Protein AF-A0A0D6LUM7-F1 (afdb_monomer)

Secondary structure (DSSP, 8-state):
----STTSHHHHHHHHHHHHHHHHHHHHHHHHHHHHHHHGGG-SS--GGGTTS-HHHHHHHHHHHH-SSS-HHHHHHHHHHHHH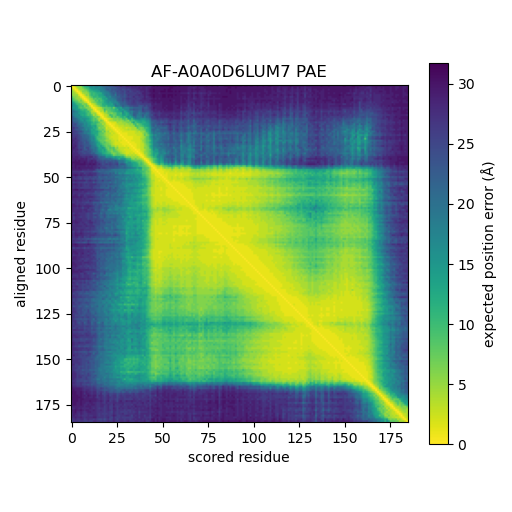HTT-HHHHHHHHHHHHHHHHHHHHHHHHHHHHHHHHHHHHHHHHH-SSS-HHHHHHHHHHHHHHSHHHHHHHHHHHHHHS---TTTTTHHHHHHHHHHS--

Foldseek 3Di:
DDDPDPPPVVVVVVVVVVVVVVVVVVVVVLVVVVVVVLVPPPDPDDQPLCPPFDPVLVVVLVCLVPDPPDDPVRSLVVNCVSCVVRVSNVVSVVVVVVVVVVVVVSVVVVVVLVVCLVVLVVVLCCLVVDPVDDPVRSVVSLVVSCVVNVVSSVSSVVVVVVVPDPCPPPPVVVVVVVVVVVVVD

InterPro domains:
  IPR003677 SXP/RAL-2 family protein Ani s 5-like, cation-binding domain [PF02520] (56-161)
  IPR052823 SXP/RAL-2-related [PTHR21593] (25-163)

Sequence (185 aa):
MWNNINNIMWTTRDGIQSAKTRDRMRALVVLLVLSAAILCRAVTGLPAFLRGVSDESRMEYTDLVQRWDLSATEKLQKILEWADKNGKKEAVTKYVEKKKTERIEQRKQFDGMLENLPTIGKKYESIWFDKNKTKAQKAAEMDKLRSEHKKEYTLLSIMMKMAEPRNRRSRRGRKGKKEKAKAQA

pLDDT: mean 77.14, std 20.15, range [35.12, 97.56]

Mean predicted aligned error: 14.51 Å

Structure (mmCIF, N/CA/C/O backbone):
data_AF-A0A0D6LUM7-F1
#
_entry.id   AF-A0A0D6LUM7-F1
#
loop_
_atom_site.group_PDB
_atom_site.id
_atom_site.type_symbol
_atom_site.label_atom_id
_atom_site.label_al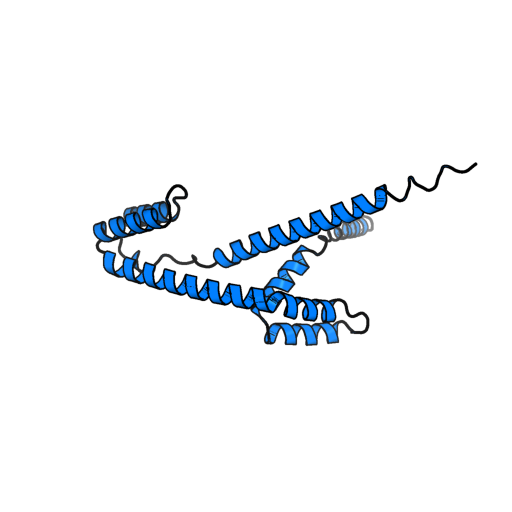t_id
_atom_site.label_comp_id
_atom_site.label_asym_id
_atom_site.label_entity_id
_atom_site.label_seq_id
_atom_site.pdbx_PDB_ins_code
_atom_site.Cartn_x
_atom_site.Cartn_y
_atom_site.Cartn_z
_atom_site.occupancy
_atom_site.B_iso_or_equiv
_atom_site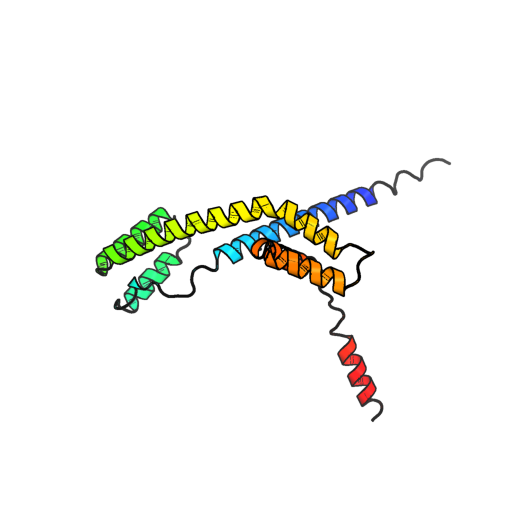.auth_seq_id
_atom_site.auth_comp_id
_atom_site.auth_asym_id
_atom_site.auth_atom_id
_atom_site.pdbx_PDB_model_num
ATOM 1 N N . MET A 1 1 ? 19.839 44.788 -46.483 1.00 39.00 1 MET A N 1
ATOM 2 C CA . MET A 1 1 ? 19.143 43.478 -46.491 1.00 39.00 1 MET A CA 1
ATOM 3 C C . MET A 1 1 ? 19.669 42.581 -45.370 1.00 39.00 1 MET A C 1
ATOM 5 O O . MET A 1 1 ? 20.332 41.592 -45.633 1.00 39.00 1 MET A O 1
ATOM 9 N N . TRP A 1 2 ? 19.401 42.928 -44.113 1.00 40.69 2 TRP A N 1
ATOM 10 C CA . TRP A 1 2 ? 19.736 42.106 -42.945 1.00 40.69 2 TRP A CA 1
ATOM 11 C C . TRP A 1 2 ? 18.612 42.329 -41.946 1.00 40.69 2 TRP A C 1
ATOM 13 O O . TRP A 1 2 ? 18.614 43.378 -41.327 1.00 40.69 2 TRP A O 1
ATOM 23 N N . ASN A 1 3 ? 17.603 41.451 -41.902 1.00 43.25 3 ASN A N 1
ATOM 24 C CA . ASN A 1 3 ? 16.592 41.395 -40.828 1.00 43.25 3 ASN A CA 1
ATOM 25 C C . ASN A 1 3 ? 15.616 40.221 -41.038 1.00 43.25 3 ASN A C 1
ATOM 27 O O . ASN A 1 3 ? 14.407 40.423 -41.090 1.00 43.25 3 ASN A O 1
ATOM 31 N N . ASN A 1 4 ? 16.103 38.981 -41.197 1.00 48.72 4 ASN A N 1
ATOM 32 C CA . ASN A 1 4 ? 15.172 37.840 -41.221 1.00 48.72 4 ASN A CA 1
ATOM 33 C C . ASN A 1 4 ? 15.753 36.480 -40.788 1.00 48.72 4 ASN A C 1
ATOM 35 O O . ASN A 1 4 ? 15.506 35.470 -41.438 1.00 48.72 4 ASN A O 1
ATOM 39 N N . ILE A 1 5 ? 16.541 36.431 -39.705 1.00 46.38 5 ILE A N 1
ATOM 40 C CA . ILE A 1 5 ? 17.018 35.147 -39.133 1.00 46.38 5 ILE A CA 1
ATOM 41 C C . ILE A 1 5 ? 16.646 34.978 -37.644 1.00 46.38 5 ILE A C 1
ATOM 43 O O . ILE A 1 5 ? 16.552 33.857 -37.151 1.00 46.38 5 ILE A O 1
ATOM 47 N N . ASN A 1 6 ? 16.288 36.049 -36.926 1.00 39.56 6 ASN A N 1
ATOM 48 C CA . ASN A 1 6 ? 16.032 35.961 -35.480 1.00 39.56 6 ASN A CA 1
ATOM 49 C C . ASN A 1 6 ? 14.625 35.477 -35.081 1.00 39.56 6 ASN A C 1
ATOM 51 O O . ASN A 1 6 ? 14.402 35.217 -33.902 1.00 39.56 6 ASN A O 1
ATOM 55 N N . ASN A 1 7 ? 13.687 35.299 -36.020 1.00 40.94 7 ASN A N 1
ATOM 56 C CA . ASN A 1 7 ? 12.292 34.977 -35.677 1.00 40.94 7 ASN A CA 1
ATOM 57 C C . ASN A 1 7 ? 11.951 33.471 -35.674 1.00 40.94 7 ASN A C 1
ATOM 59 O O . ASN A 1 7 ? 10.881 33.081 -35.220 1.00 40.94 7 ASN A O 1
ATOM 63 N N . ILE A 1 8 ? 12.856 32.601 -36.138 1.00 46.47 8 ILE A N 1
ATOM 64 C CA . ILE A 1 8 ? 12.613 31.142 -36.209 1.00 46.47 8 ILE A CA 1
ATOM 65 C C . ILE A 1 8 ? 13.178 30.405 -34.975 1.00 46.47 8 ILE A C 1
ATOM 67 O O . ILE A 1 8 ? 12.776 29.285 -34.657 1.00 46.47 8 ILE A O 1
ATOM 71 N N . MET A 1 9 ? 14.065 31.046 -34.205 1.00 35.12 9 MET A N 1
ATOM 72 C CA . MET A 1 9 ? 14.735 30.400 -33.069 1.00 35.12 9 MET A CA 1
ATOM 73 C C . MET A 1 9 ? 13.938 30.462 -31.747 1.00 35.12 9 MET A C 1
ATOM 75 O O . MET A 1 9 ? 14.202 29.668 -30.843 1.00 35.12 9 MET A O 1
ATOM 79 N N . TRP A 1 10 ? 12.926 31.334 -31.637 1.00 35.81 10 TRP A N 1
ATOM 80 C CA . TRP A 1 10 ? 12.130 31.504 -30.409 1.00 35.81 10 TRP A CA 1
ATOM 81 C C . TRP A 1 10 ? 10.917 30.567 -30.301 1.00 35.81 10 TRP A C 1
ATOM 83 O O . TRP A 1 10 ? 10.577 30.135 -29.206 1.00 35.81 10 TRP A O 1
ATOM 93 N N . THR A 1 11 ? 10.323 30.125 -31.411 1.00 45.12 11 THR A N 1
ATOM 94 C CA . THR A 1 11 ? 9.158 29.213 -31.375 1.00 45.12 11 THR A CA 1
ATOM 95 C C . THR A 1 11 ? 9.534 27.759 -31.068 1.00 45.12 11 THR A C 1
ATOM 97 O O . THR A 1 11 ? 8.725 26.994 -30.538 1.00 45.12 11 THR A O 1
ATOM 100 N N . THR A 1 12 ? 10.782 27.369 -31.339 1.00 46.59 12 THR A N 1
ATOM 101 C CA . THR A 1 12 ? 11.258 25.992 -31.124 1.00 46.59 12 THR A CA 1
ATOM 102 C C . THR A 1 12 ? 11.642 25.740 -29.660 1.00 46.59 12 THR A C 1
ATOM 104 O O . THR A 1 12 ? 11.419 24.649 -29.132 1.00 46.59 12 THR A O 1
ATOM 107 N N . ARG A 1 13 ? 12.169 26.754 -28.960 1.00 38.47 13 ARG A N 1
ATOM 108 C CA . ARG A 1 13 ? 12.611 26.638 -27.559 1.00 38.47 13 ARG A CA 1
ATOM 109 C C . ARG A 1 13 ? 11.429 26.491 -26.595 1.00 38.47 13 ARG A C 1
ATOM 111 O O . ARG A 1 13 ? 11.470 25.628 -25.715 1.00 38.47 13 ARG A O 1
ATOM 118 N N . ASP A 1 14 ? 10.352 27.237 -26.828 1.00 43.03 14 ASP A N 1
ATOM 119 C CA . ASP A 1 14 ? 9.154 27.218 -25.981 1.00 43.03 14 ASP A CA 1
ATOM 120 C C . ASP A 1 14 ? 8.313 25.950 -26.183 1.00 43.03 14 ASP A C 1
ATOM 122 O O . ASP A 1 14 ? 7.800 25.376 -25.219 1.00 43.03 14 ASP A O 1
ATOM 126 N N . GLY A 1 15 ? 8.248 25.422 -27.413 1.00 43.47 15 GLY A N 1
ATOM 127 C CA . GLY A 1 15 ? 7.616 24.130 -27.699 1.00 43.47 15 GLY A CA 1
ATOM 128 C C . GLY A 1 15 ? 8.313 22.954 -27.003 1.00 43.47 15 GLY A C 1
ATOM 129 O O . GLY A 1 15 ? 7.650 22.074 -26.448 1.00 43.47 15 GLY A O 1
ATOM 130 N N . ILE A 1 16 ? 9.650 22.969 -26.957 1.00 46.84 16 ILE A N 1
ATOM 131 C CA . ILE A 1 16 ? 10.462 21.943 -26.285 1.00 46.84 16 ILE A CA 1
ATOM 132 C C . ILE A 1 16 ? 10.334 22.051 -24.758 1.00 46.84 16 ILE A C 1
ATOM 134 O O . ILE A 1 16 ? 10.190 21.027 -24.085 1.00 46.84 16 ILE A O 1
ATOM 138 N N . GLN A 1 17 ? 10.324 23.264 -24.191 1.00 45.75 17 GLN A N 1
ATOM 139 C CA . GLN A 1 17 ? 10.095 23.439 -22.752 1.00 45.75 17 GLN A CA 1
ATOM 140 C C . GLN A 1 17 ? 8.663 23.066 -22.338 1.00 45.75 17 GLN A C 1
ATOM 142 O O . GLN A 1 17 ? 8.491 22.407 -21.314 1.00 45.75 17 GLN A O 1
ATOM 147 N N . SER A 1 18 ? 7.658 23.385 -23.161 1.00 49.91 18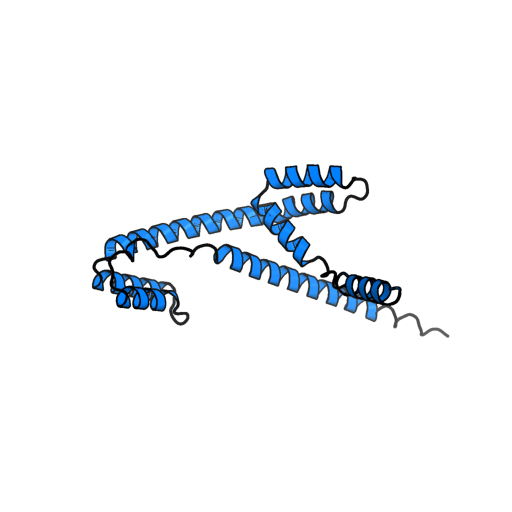 SER A N 1
ATOM 148 C CA . SER A 1 18 ? 6.242 23.032 -22.957 1.00 49.91 18 SER A CA 1
ATOM 149 C C . SER A 1 18 ? 5.952 21.527 -23.088 1.00 49.91 18 SER A C 1
ATOM 151 O O . SER A 1 18 ? 5.065 20.988 -22.417 1.00 49.91 18 SER A O 1
ATOM 153 N N . ALA A 1 19 ? 6.680 20.814 -23.953 1.00 47.78 19 ALA A N 1
ATOM 154 C CA . ALA A 1 19 ? 6.617 19.354 -24.028 1.00 47.78 19 ALA A CA 1
ATOM 155 C C . ALA A 1 19 ? 7.2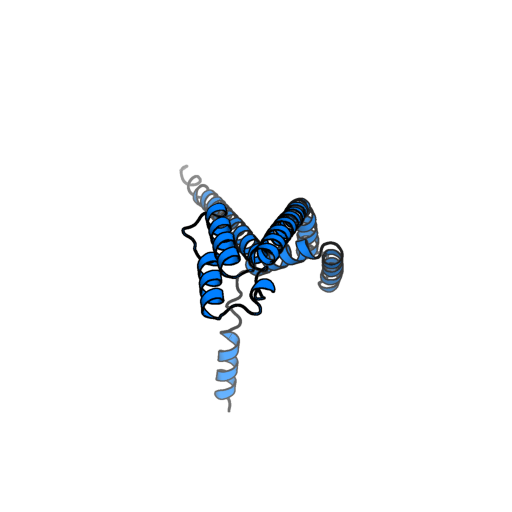69 18.715 -22.790 1.00 47.78 19 ALA A C 1
ATOM 157 O O . ALA A 1 19 ? 6.671 17.861 -22.137 1.00 47.78 19 ALA A O 1
ATOM 158 N N . LYS A 1 20 ? 8.443 19.220 -22.389 1.00 50.09 20 LYS A N 1
ATOM 159 C CA . LYS A 1 20 ? 9.194 18.739 -21.222 1.00 50.09 20 LYS A CA 1
ATOM 160 C C . LYS A 1 20 ? 8.445 18.946 -19.900 1.00 50.09 20 LYS A C 1
ATOM 162 O O . LYS A 1 20 ? 8.522 18.094 -19.017 1.00 50.09 20 LYS A O 1
ATOM 167 N N . THR A 1 21 ? 7.704 20.044 -19.743 1.00 51.78 21 THR A N 1
ATOM 168 C CA . THR A 1 21 ? 6.858 20.293 -18.560 1.00 51.78 21 THR A CA 1
ATOM 169 C C . THR A 1 21 ? 5.599 19.429 -18.548 1.00 51.78 21 THR A C 1
ATOM 171 O O . THR A 1 21 ? 5.232 18.920 -17.489 1.00 51.78 21 THR A O 1
ATOM 174 N N . ARG A 1 22 ? 4.978 19.169 -19.707 1.00 54.12 22 ARG A N 1
ATOM 175 C CA . ARG A 1 22 ? 3.849 18.226 -19.818 1.00 54.12 22 ARG A CA 1
ATOM 176 C C . ARG A 1 22 ? 4.241 16.791 -19.487 1.00 54.12 22 ARG A C 1
ATOM 178 O O . ARG A 1 22 ? 3.494 16.122 -18.776 1.00 54.12 22 ARG A O 1
ATOM 185 N N . ASP A 1 23 ? 5.399 16.332 -19.948 1.00 50.72 23 ASP A N 1
ATOM 186 C CA . ASP A 1 23 ? 5.874 14.977 -19.654 1.00 50.72 23 ASP A CA 1
ATOM 187 C C . ASP A 1 23 ? 6.280 14.824 -18.183 1.00 50.72 23 ASP A C 1
ATOM 189 O O . ASP A 1 23 ? 5.965 13.812 -17.556 1.00 50.72 23 ASP A O 1
ATOM 193 N N . ARG A 1 24 ? 6.857 15.871 -17.578 1.00 57.50 24 ARG A N 1
ATOM 194 C CA . ARG A 1 24 ? 7.116 15.927 -16.129 1.00 57.50 24 ARG A CA 1
ATOM 195 C C . ARG A 1 24 ? 5.834 15.894 -15.297 1.00 57.50 24 ARG A C 1
ATOM 197 O O . ARG A 1 24 ? 5.761 15.128 -14.342 1.00 57.50 24 ARG A O 1
ATOM 204 N N . MET A 1 25 ? 4.807 16.661 -15.668 1.00 54.47 25 MET A N 1
ATOM 205 C CA . MET A 1 25 ? 3.521 16.625 -14.960 1.00 54.47 25 MET A CA 1
ATOM 206 C C . MET A 1 25 ? 2.812 15.279 -15.118 1.00 54.47 25 MET A C 1
ATOM 208 O O . MET A 1 25 ? 2.245 14.771 -14.157 1.00 54.47 25 MET A O 1
ATOM 212 N N . ARG A 1 26 ? 2.899 14.642 -16.290 1.00 55.50 26 ARG A N 1
ATOM 213 C CA . ARG A 1 26 ? 2.367 13.286 -16.492 1.00 55.50 26 ARG A CA 1
ATOM 214 C C . ARG A 1 26 ? 3.101 12.250 -15.648 1.00 55.50 26 ARG A C 1
ATOM 216 O O . ARG A 1 26 ? 2.439 11.421 -15.036 1.00 55.50 26 ARG A O 1
ATOM 223 N N . ALA A 1 27 ? 4.428 12.321 -15.561 1.00 58.81 27 ALA A N 1
ATOM 224 C CA . ALA A 1 27 ? 5.214 11.432 -14.707 1.00 58.81 27 ALA A CA 1
ATOM 225 C C . ALA A 1 27 ? 4.857 11.592 -13.218 1.00 58.81 27 ALA A C 1
ATOM 227 O O . ALA A 1 27 ? 4.686 10.593 -12.522 1.00 58.81 27 ALA A O 1
ATOM 228 N N . LEU A 1 28 ? 4.663 12.830 -12.744 1.00 59.81 28 LEU A N 1
ATOM 229 C CA . LEU A 1 28 ? 4.230 13.108 -11.369 1.00 59.81 28 LEU A CA 1
ATOM 230 C C . LEU A 1 28 ? 2.810 12.599 -11.089 1.00 59.81 28 LEU A C 1
ATOM 232 O O . LEU A 1 28 ? 2.578 11.971 -10.059 1.00 59.81 28 LEU A O 1
ATOM 236 N N . VAL A 1 29 ? 1.873 12.800 -12.019 1.00 60.75 29 VAL A N 1
ATOM 237 C CA . VAL A 1 29 ? 0.503 12.273 -11.903 1.00 60.75 29 VAL A CA 1
ATOM 238 C C . VAL A 1 29 ? 0.503 10.741 -11.908 1.00 60.75 29 VAL A C 1
ATOM 240 O O . VAL A 1 29 ? -0.227 10.128 -11.138 1.00 60.75 29 VAL A O 1
ATOM 243 N N . VAL A 1 30 ? 1.350 10.100 -12.715 1.00 62.06 30 VAL A N 1
ATOM 244 C CA . VAL A 1 30 ? 1.478 8.634 -12.756 1.00 62.06 30 VAL A CA 1
ATOM 245 C C . VAL A 1 30 ? 2.097 8.087 -11.467 1.00 62.06 30 VAL A C 1
ATOM 247 O O . VAL A 1 30 ? 1.595 7.097 -10.939 1.00 62.06 30 VAL A O 1
ATOM 250 N N . LEU A 1 31 ? 3.122 8.743 -10.913 1.00 63.81 31 LEU A N 1
ATOM 251 C CA . LEU A 1 31 ? 3.681 8.406 -9.597 1.00 63.81 31 LEU A CA 1
ATOM 252 C C . LEU A 1 31 ? 2.641 8.550 -8.478 1.00 63.81 31 LEU A C 1
ATOM 254 O O . LEU A 1 31 ? 2.561 7.673 -7.621 1.00 63.81 31 LEU A O 1
ATOM 258 N N . LEU A 1 32 ? 1.809 9.595 -8.517 1.00 63.56 32 LEU A N 1
ATOM 259 C CA . LEU A 1 32 ? 0.705 9.800 -7.571 1.00 63.56 32 LEU A CA 1
ATOM 260 C C . LEU A 1 32 ? -0.408 8.751 -7.714 1.00 63.56 32 LEU A C 1
ATOM 262 O O . LEU A 1 32 ? -0.914 8.244 -6.718 1.00 63.56 32 LEU A O 1
ATOM 266 N N . VAL A 1 33 ? -0.785 8.381 -8.939 1.00 62.22 33 VAL A N 1
ATOM 267 C CA . VAL A 1 33 ? -1.816 7.355 -9.173 1.00 62.22 33 VAL A CA 1
ATOM 268 C C . VAL A 1 33 ? -1.304 5.961 -8.795 1.00 62.22 33 VAL A C 1
ATOM 270 O O . VAL A 1 33 ? -2.064 5.147 -8.273 1.00 62.22 33 VAL A O 1
ATOM 273 N N . LEU A 1 34 ? -0.017 5.674 -9.006 1.00 58.47 34 LEU A N 1
ATOM 274 C CA . LEU A 1 34 ? 0.592 4.400 -8.615 1.00 58.47 34 LEU A CA 1
ATOM 275 C C . LEU A 1 34 ? 0.833 4.311 -7.107 1.00 58.47 34 LEU A C 1
ATOM 277 O O . LEU A 1 34 ? 0.585 3.249 -6.539 1.00 58.47 34 LEU A O 1
ATOM 281 N N . SER A 1 35 ? 1.229 5.400 -6.440 1.00 57.34 35 SER A N 1
ATOM 282 C CA . SER A 1 35 ? 1.297 5.428 -4.975 1.00 57.34 35 SER A CA 1
ATOM 283 C C . SER A 1 35 ? -0.093 5.241 -4.360 1.00 57.34 35 SER A C 1
ATOM 285 O O . SER A 1 35 ? -0.243 4.420 -3.456 1.00 57.34 35 SER A O 1
ATOM 287 N N . ALA A 1 36 ? -1.129 5.874 -4.923 1.00 52.25 36 ALA A N 1
ATOM 288 C CA . ALA A 1 36 ? -2.518 5.657 -4.522 1.00 52.25 36 ALA A CA 1
ATOM 289 C C . ALA A 1 36 ? -2.974 4.204 -4.753 1.00 52.25 36 ALA A C 1
ATOM 291 O O . ALA A 1 36 ? -3.540 3.592 -3.855 1.00 52.25 36 ALA A O 1
ATOM 292 N N . ALA A 1 37 ? -2.676 3.597 -5.906 1.00 51.00 37 ALA A N 1
ATOM 293 C CA . ALA A 1 37 ? -3.051 2.210 -6.201 1.00 51.00 37 ALA A CA 1
ATOM 294 C C . ALA A 1 37 ? -2.314 1.171 -5.331 1.00 51.00 37 ALA A C 1
ATOM 296 O O . ALA A 1 37 ? -2.877 0.121 -5.011 1.00 51.00 37 ALA A O 1
ATOM 297 N N . ILE A 1 38 ? -1.068 1.452 -4.935 1.00 52.88 38 ILE A N 1
ATOM 298 C CA . ILE A 1 38 ? -0.296 0.610 -4.009 1.00 52.88 38 ILE A CA 1
ATOM 299 C C . ILE A 1 38 ? -0.830 0.768 -2.575 1.00 52.88 38 ILE A C 1
ATOM 301 O O . ILE A 1 38 ? -0.972 -0.235 -1.878 1.00 52.88 38 ILE A O 1
ATOM 305 N N . LEU A 1 39 ? -1.228 1.980 -2.168 1.00 48.44 39 LEU A N 1
ATOM 306 C CA . LEU A 1 39 ? -1.910 2.240 -0.891 1.00 48.44 39 LEU A CA 1
ATOM 307 C C . LEU A 1 39 ? -3.325 1.629 -0.834 1.00 48.44 39 LEU A C 1
ATOM 309 O O . LEU A 1 39 ? -3.748 1.155 0.219 1.00 48.44 39 LEU A O 1
ATOM 313 N N . CYS A 1 40 ? -4.052 1.577 -1.954 1.00 40.59 40 CYS A N 1
ATOM 314 C CA . CYS A 1 40 ? -5.426 1.064 -2.015 1.00 40.59 40 CYS A CA 1
ATOM 315 C C . CYS A 1 40 ? -5.545 -0.471 -1.987 1.00 40.59 40 CYS A C 1
ATOM 317 O O . CYS A 1 40 ? -6.654 -0.987 -1.858 1.00 40.59 40 CYS A O 1
ATOM 319 N N . ARG A 1 41 ? -4.449 -1.235 -2.079 1.00 44.38 41 ARG A N 1
ATOM 320 C CA . ARG A 1 41 ? -4.502 -2.712 -2.136 1.00 44.38 41 ARG A CA 1
ATOM 321 C C . ARG A 1 41 ? -4.737 -3.424 -0.794 1.00 44.38 41 ARG A C 1
ATOM 323 O O . ARG A 1 41 ? -4.656 -4.646 -0.746 1.00 44.38 41 ARG A O 1
ATOM 330 N N . ALA A 1 42 ? -5.052 -2.708 0.284 1.00 46.06 42 ALA A N 1
ATOM 331 C CA . ALA A 1 42 ? -5.076 -3.273 1.637 1.00 46.06 42 ALA A CA 1
ATOM 332 C C . ALA A 1 42 ? -6.468 -3.527 2.257 1.00 46.06 42 ALA A C 1
ATOM 334 O O . ALA A 1 42 ? -6.540 -3.720 3.472 1.00 46.06 42 ALA A O 1
ATOM 335 N N . VAL A 1 43 ? -7.565 -3.555 1.486 1.00 51.19 43 VAL A N 1
ATOM 336 C CA . VAL A 1 43 ? -8.900 -3.870 2.040 1.00 51.19 43 VAL A CA 1
ATOM 337 C C . VAL A 1 43 ? -9.720 -4.739 1.081 1.00 51.19 43 VAL A C 1
ATOM 339 O O . VAL A 1 43 ? -10.683 -4.289 0.475 1.00 51.19 43 VAL A O 1
ATOM 342 N N . THR A 1 44 ? -9.359 -6.011 0.933 1.00 48.81 44 THR A N 1
ATOM 343 C CA . THR A 1 44 ? -10.263 -7.008 0.327 1.00 48.81 44 THR A CA 1
ATOM 344 C C . THR A 1 44 ? -10.514 -8.122 1.330 1.00 48.81 44 THR A C 1
ATOM 346 O O . THR A 1 44 ? -10.014 -9.234 1.204 1.00 48.81 44 THR A O 1
ATOM 349 N N . GLY A 1 45 ? -11.226 -7.778 2.397 1.00 65.31 45 GLY A N 1
ATOM 350 C CA . GLY A 1 45 ? -11.712 -8.725 3.391 1.00 65.31 45 GLY A CA 1
ATOM 351 C C . GLY A 1 45 ? -12.305 -7.985 4.579 1.00 65.31 45 GLY A C 1
ATOM 352 O O . GLY A 1 45 ? -11.654 -7.098 5.133 1.00 65.31 45 GLY A O 1
ATOM 353 N N . LEU A 1 46 ? -13.537 -8.333 4.961 1.00 76.31 46 LEU A N 1
ATOM 354 C CA . LEU A 1 46 ? -14.125 -7.840 6.204 1.00 76.31 46 LEU A CA 1
ATOM 355 C C . LEU A 1 46 ? -13.209 -8.217 7.381 1.00 76.31 46 LEU A C 1
ATOM 357 O O . LEU A 1 46 ? -12.832 -9.388 7.501 1.00 76.31 46 LEU A O 1
ATOM 361 N N . PRO A 1 47 ? -12.840 -7.259 8.252 1.00 87.19 47 PRO A N 1
ATOM 362 C CA . PRO A 1 47 ? -12.072 -7.559 9.448 1.00 87.19 47 PRO A CA 1
ATOM 363 C C . PRO A 1 47 ? -12.701 -8.681 10.277 1.00 87.19 47 PRO A C 1
ATOM 365 O O . PRO A 1 47 ? -13.907 -8.706 10.508 1.00 87.19 47 PRO A O 1
ATOM 368 N N . ALA A 1 48 ? -11.870 -9.598 10.776 1.00 90.94 48 ALA A N 1
ATOM 369 C CA . ALA A 1 48 ? -12.338 -10.773 11.508 1.00 90.94 48 ALA A CA 1
ATOM 370 C C . ALA A 1 48 ? -13.194 -10.437 12.743 1.00 90.94 48 ALA A C 1
ATOM 372 O O . ALA A 1 48 ? -14.062 -11.235 13.090 1.00 90.94 48 ALA A O 1
ATOM 373 N N . PHE A 1 49 ? -12.976 -9.278 13.379 1.00 92.19 49 PHE A N 1
ATOM 374 C CA . PHE A 1 49 ? -13.742 -8.830 14.549 1.00 92.19 49 PHE A CA 1
ATOM 375 C C . PHE A 1 49 ? -15.198 -8.459 14.224 1.00 92.19 49 PHE A C 1
ATOM 377 O O . PHE A 1 49 ? -16.018 -8.386 15.135 1.00 92.19 49 PHE A O 1
ATOM 384 N N . LEU A 1 50 ? -15.531 -8.271 12.942 1.00 93.12 50 LEU A N 1
ATOM 385 C CA . LEU A 1 50 ? -16.903 -8.062 12.472 1.00 93.12 50 LEU A CA 1
ATOM 386 C C . LEU A 1 50 ? -17.699 -9.371 12.373 1.00 93.12 50 LEU A C 1
ATOM 388 O O . LEU A 1 50 ? -18.867 -9.358 11.989 1.00 93.12 50 LEU A O 1
ATOM 392 N N . ARG A 1 51 ? -17.096 -10.522 12.697 1.00 90.56 51 ARG A N 1
ATOM 393 C CA . ARG A 1 51 ? -17.842 -11.777 12.817 1.00 90.56 51 ARG A CA 1
ATOM 394 C C . ARG A 1 51 ? -18.683 -11.772 14.095 1.00 90.56 51 ARG A C 1
ATOM 396 O O . ARG A 1 51 ? -18.187 -11.462 15.182 1.00 90.56 51 ARG A O 1
ATOM 403 N N . GLY A 1 52 ? -19.956 -12.132 13.946 1.00 89.25 52 GLY A N 1
ATOM 404 C CA . GLY A 1 52 ? -20.911 -12.228 15.051 1.00 89.25 52 GLY A CA 1
ATOM 405 C C . GLY A 1 52 ? -21.395 -10.884 15.606 1.00 89.25 52 GLY A C 1
ATOM 406 O O . GLY A 1 52 ? -21.898 -10.866 16.720 1.00 89.25 52 GLY A O 1
ATOM 407 N N . VAL A 1 53 ? -21.218 -9.772 14.880 1.00 94.06 53 VAL A N 1
ATOM 408 C CA . VAL A 1 53 ? -21.995 -8.539 15.125 1.00 94.06 53 VAL A CA 1
ATOM 409 C C . VAL A 1 53 ? -23.196 -8.500 14.182 1.00 94.06 53 VAL A C 1
ATOM 411 O O . VAL A 1 53 ? -23.138 -9.115 13.109 1.00 94.06 53 VAL A O 1
ATOM 414 N N . SER A 1 54 ? -24.246 -7.772 14.569 1.00 96.00 54 SER A N 1
ATOM 415 C CA . SER A 1 54 ? -25.435 -7.590 13.731 1.00 96.00 54 SER A CA 1
ATOM 416 C C . SER A 1 54 ? -25.093 -6.889 12.412 1.00 96.00 54 SER A C 1
ATOM 418 O O . SER A 1 54 ? -24.029 -6.271 12.264 1.00 96.00 54 SER A O 1
ATOM 420 N N . ASP A 1 55 ? -25.985 -7.006 11.433 1.00 94.75 55 ASP A N 1
ATOM 421 C CA . ASP A 1 55 ? -25.786 -6.377 10.130 1.00 94.75 55 ASP A CA 1
ATOM 422 C C . ASP A 1 55 ? -25.823 -4.846 10.244 1.00 94.75 55 ASP A C 1
ATOM 424 O O . ASP A 1 55 ? -24.986 -4.176 9.635 1.00 94.75 55 ASP A O 1
ATOM 428 N N . GLU A 1 56 ? -26.672 -4.295 11.118 1.00 95.88 56 GLU A N 1
ATOM 429 C CA . GLU A 1 56 ? -26.718 -2.863 11.433 1.00 95.88 56 GLU A CA 1
ATOM 430 C C . GLU A 1 56 ? -25.383 -2.385 12.011 1.00 95.88 56 GLU A C 1
ATOM 432 O O . GLU A 1 56 ? -24.796 -1.428 11.508 1.00 95.88 56 GLU A O 1
ATOM 437 N N . SER A 1 57 ? -24.829 -3.094 13.001 1.00 95.44 57 SER A N 1
ATOM 438 C CA . SER A 1 57 ? -23.529 -2.739 13.583 1.00 95.44 57 SER A CA 1
ATOM 439 C C . SER A 1 57 ? -22.394 -2.816 12.563 1.00 95.44 57 SER A C 1
ATOM 441 O O . SER A 1 57 ? -21.447 -2.029 12.615 1.00 95.44 57 SER A O 1
ATOM 443 N N . ARG A 1 58 ? -22.465 -3.750 11.610 1.00 94.81 58 ARG A N 1
ATOM 444 C CA . ARG A 1 58 ? -21.491 -3.848 10.515 1.00 94.81 58 ARG A CA 1
ATOM 445 C C . ARG A 1 58 ? -21.620 -2.681 9.534 1.00 94.81 58 ARG A C 1
ATOM 447 O O . ARG A 1 58 ? -20.596 -2.195 9.043 1.00 94.81 58 ARG A O 1
ATOM 454 N N . MET A 1 59 ? -22.842 -2.224 9.262 1.00 93.62 59 MET A N 1
ATOM 455 C CA . MET A 1 59 ? -23.096 -1.021 8.467 1.00 93.62 59 MET A CA 1
ATOM 456 C C . MET A 1 59 ? -22.588 0.236 9.177 1.00 93.62 59 MET A C 1
ATOM 458 O O . MET A 1 59 ? -21.861 1.000 8.549 1.00 93.62 59 MET A O 1
ATOM 462 N N . GLU A 1 60 ? -22.860 0.397 10.479 1.00 95.31 60 GLU A N 1
ATOM 463 C CA . GLU A 1 60 ? -22.324 1.499 11.299 1.00 95.31 60 GLU A CA 1
ATOM 464 C C . GLU A 1 60 ? -20.791 1.560 11.201 1.00 95.31 60 GLU A C 1
ATOM 466 O O . GLU A 1 60 ? -20.215 2.607 10.909 1.00 95.31 60 GLU A O 1
ATOM 471 N N . TYR A 1 61 ? -20.111 0.421 11.374 1.00 94.44 61 TYR A N 1
ATOM 472 C CA . TYR A 1 61 ? -18.656 0.357 11.228 1.00 94.44 61 TYR A CA 1
ATOM 473 C C . TYR A 1 61 ? -18.192 0.758 9.821 1.00 94.44 61 TYR A C 1
ATOM 475 O O . TYR A 1 61 ? -17.211 1.489 9.665 1.00 94.44 61 TYR A O 1
ATOM 483 N N . THR A 1 62 ? -18.879 0.267 8.789 1.00 91.62 62 THR A N 1
ATOM 484 C CA . THR A 1 62 ? -18.521 0.548 7.393 1.00 91.62 62 THR A CA 1
ATOM 485 C C . THR A 1 62 ? -18.656 2.038 7.080 1.00 91.62 62 THR A C 1
ATOM 487 O O . THR A 1 62 ? -17.737 2.607 6.489 1.00 91.62 62 THR A O 1
ATOM 490 N N . ASP A 1 63 ? -19.733 2.678 7.542 1.00 93.31 63 ASP A N 1
ATOM 491 C CA . ASP A 1 63 ? -19.940 4.124 7.424 1.00 93.31 63 ASP A CA 1
ATOM 492 C C . ASP A 1 63 ? -18.819 4.906 8.126 1.00 93.31 63 ASP A C 1
ATOM 494 O O . ASP A 1 63 ? -18.145 5.729 7.501 1.00 93.31 63 ASP A O 1
ATOM 498 N N . LEU A 1 64 ? -18.501 4.561 9.382 1.00 93.69 64 LEU A N 1
ATOM 499 C CA . LEU A 1 64 ? -17.410 5.193 10.136 1.00 93.69 64 LEU A CA 1
ATOM 500 C C . LEU A 1 64 ? -16.067 5.123 9.397 1.00 93.69 64 LEU A C 1
ATOM 502 O O . LEU A 1 64 ? -15.313 6.100 9.372 1.00 93.69 64 LEU A O 1
ATOM 506 N N . VAL A 1 65 ? -15.752 3.984 8.776 1.00 89.75 65 VAL A N 1
ATOM 507 C CA . VAL A 1 65 ? -14.506 3.818 8.017 1.00 89.75 65 VAL A CA 1
ATOM 508 C C . VAL A 1 65 ? -14.508 4.653 6.734 1.00 89.75 65 VAL A C 1
ATOM 510 O O . VAL A 1 65 ? -13.454 5.181 6.361 1.00 89.75 65 VAL A O 1
ATOM 513 N N . GLN A 1 66 ? -15.661 4.821 6.086 1.00 89.25 66 GLN A N 1
ATOM 514 C CA . GLN A 1 66 ? -15.809 5.551 4.822 1.00 89.25 66 GLN A CA 1
ATOM 515 C C . GLN A 1 66 ? -15.958 7.070 4.987 1.00 89.25 66 GLN A C 1
ATOM 517 O O . GLN A 1 66 ? -15.711 7.803 4.029 1.00 89.25 66 GLN A O 1
ATOM 522 N N . ARG A 1 67 ? -16.271 7.564 6.192 1.00 89.38 67 ARG A N 1
ATOM 523 C CA . ARG A 1 67 ? -16.366 9.005 6.473 1.00 89.38 67 ARG A CA 1
ATOM 524 C C . ARG A 1 67 ? -15.089 9.762 6.120 1.00 89.38 67 ARG A C 1
ATOM 526 O O . ARG A 1 67 ? -13.998 9.434 6.585 1.00 89.38 67 ARG A O 1
ATOM 533 N N . TRP A 1 68 ? -15.234 10.784 5.293 1.00 89.69 68 TRP A N 1
ATOM 534 C CA . TRP A 1 68 ? -14.147 11.594 4.737 1.00 89.69 68 TRP A CA 1
ATOM 535 C C . TRP A 1 68 ? -14.014 12.951 5.433 1.00 89.69 68 TRP A C 1
ATOM 537 O O . TRP A 1 68 ? -13.006 13.629 5.272 1.00 89.69 68 TRP A O 1
ATOM 547 N N . ASP A 1 69 ? -15.010 13.311 6.235 1.00 94.38 69 ASP A N 1
ATOM 548 C CA . ASP A 1 69 ? -15.102 14.540 7.015 1.00 94.38 69 ASP A CA 1
ATOM 549 C C . ASP A 1 69 ? -14.461 14.430 8.411 1.00 94.38 69 ASP A C 1
ATOM 551 O O . ASP A 1 69 ? -14.348 15.425 9.116 1.00 94.38 69 ASP A O 1
ATOM 555 N N . LEU A 1 70 ? -14.028 13.229 8.812 1.00 91.62 70 LEU A N 1
ATOM 556 C CA . LEU A 1 70 ? -13.350 12.979 10.085 1.00 91.62 70 LEU A CA 1
ATOM 557 C C . LEU A 1 70 ? -11.840 12.861 9.906 1.00 91.62 70 LEU A C 1
ATOM 559 O O . LEU A 1 70 ? -11.355 12.174 8.999 1.00 91.62 70 LEU A O 1
ATOM 563 N N . SER A 1 71 ? -11.091 13.426 10.851 1.00 92.94 71 SER A N 1
ATOM 564 C CA . SER A 1 71 ? -9.667 13.137 10.993 1.00 92.94 71 SER A CA 1
ATOM 565 C C . SER A 1 71 ? -9.431 11.664 11.352 1.00 92.94 71 SER A C 1
ATOM 567 O O . SER A 1 71 ? -10.314 10.942 11.827 1.00 92.94 71 SER A O 1
ATOM 569 N N . ALA A 1 72 ? -8.198 11.193 11.153 1.00 87.19 72 ALA A N 1
ATOM 570 C CA . ALA A 1 72 ? -7.823 9.824 11.503 1.00 87.19 72 ALA A CA 1
ATOM 571 C C . ALA A 1 72 ? -7.989 9.533 13.006 1.00 87.19 72 ALA A C 1
ATOM 573 O O . ALA A 1 72 ? -8.385 8.425 13.369 1.00 87.19 72 ALA A O 1
ATOM 574 N N . THR A 1 73 ? -7.707 10.521 13.860 1.00 92.38 73 THR A N 1
ATOM 575 C CA . THR A 1 73 ? -7.838 10.409 15.318 1.00 92.38 73 THR A CA 1
ATOM 576 C C . THR A 1 73 ? -9.304 10.319 15.729 1.00 92.38 73 THR A C 1
ATOM 578 O O . THR A 1 73 ? -9.671 9.399 16.454 1.00 92.38 73 THR A O 1
ATOM 581 N N . GLU A 1 74 ? -10.159 11.197 15.199 1.00 95.06 74 GLU A N 1
ATOM 582 C CA . GLU A 1 74 ? -11.603 11.167 15.476 1.00 95.06 74 GLU A CA 1
ATOM 583 C C . GLU A 1 74 ? -12.242 9.871 14.979 1.00 95.06 74 GLU A C 1
ATOM 585 O O . GLU A 1 74 ? -13.038 9.251 15.679 1.00 95.06 74 GLU A O 1
ATOM 590 N N . LYS A 1 75 ? -11.863 9.415 13.781 1.00 94.31 75 LYS A N 1
ATOM 591 C CA . LYS A 1 75 ? -12.344 8.143 13.237 1.00 94.31 75 LYS A CA 1
ATOM 592 C C . LYS A 1 75 ? -11.945 6.967 14.127 1.00 94.31 75 LYS A C 1
ATOM 594 O O . LYS A 1 75 ? -12.769 6.094 14.381 1.00 94.31 75 LYS A O 1
ATOM 599 N N . LEU A 1 76 ? -10.702 6.943 14.613 1.00 93.50 76 LEU A N 1
ATOM 600 C CA . LEU A 1 76 ? -10.245 5.908 15.538 1.00 93.50 76 LEU A CA 1
ATOM 601 C C . LEU A 1 76 ? -11.045 5.936 16.844 1.00 93.50 76 LEU A C 1
ATOM 603 O O . LEU A 1 76 ? -11.488 4.883 17.294 1.00 93.50 76 LEU A O 1
ATOM 607 N N . GLN A 1 77 ? -11.266 7.119 17.414 1.00 96.38 77 GLN A N 1
ATOM 608 C CA . GLN A 1 77 ? -12.060 7.269 18.628 1.00 96.38 77 GLN A CA 1
ATOM 609 C C . GLN A 1 77 ? -13.482 6.718 18.441 1.00 96.38 77 GLN A C 1
ATOM 611 O O . GLN A 1 77 ? -13.898 5.849 19.204 1.00 96.38 77 GLN A O 1
ATOM 616 N N . LYS A 1 78 ? -14.178 7.106 17.365 1.00 97.00 78 LYS A N 1
ATOM 617 C CA . LYS A 1 78 ? -15.528 6.595 17.066 1.00 97.00 78 LYS A CA 1
ATOM 618 C C . LYS A 1 78 ? -15.564 5.086 16.823 1.00 97.00 78 LYS A C 1
ATOM 620 O O . LYS A 1 78 ? -16.520 4.421 17.205 1.00 97.00 78 LYS A O 1
ATOM 625 N N . ILE A 1 79 ? -14.526 4.522 16.203 1.00 95.75 79 ILE A N 1
ATOM 626 C CA . ILE A 1 79 ? -14.409 3.068 16.018 1.00 95.75 79 ILE A CA 1
ATOM 627 C C . ILE A 1 79 ? -14.231 2.353 17.366 1.00 95.75 79 ILE A C 1
ATOM 629 O O . ILE A 1 79 ? -14.775 1.265 17.542 1.00 95.75 79 ILE A O 1
ATOM 633 N N . LEU A 1 80 ? -13.494 2.937 18.316 1.00 96.19 80 LEU A N 1
ATOM 634 C CA . LEU A 1 80 ? -13.335 2.373 19.660 1.00 96.19 80 LEU A CA 1
ATOM 635 C C . LEU A 1 80 ? -14.628 2.469 20.481 1.00 96.19 80 LEU A C 1
ATOM 637 O O . LEU A 1 80 ? -14.973 1.503 21.155 1.00 96.19 80 LEU A O 1
ATOM 641 N N . GLU A 1 81 ? -15.366 3.574 20.374 1.00 97.31 81 GLU A N 1
ATOM 642 C CA . GLU A 1 81 ? -16.703 3.730 20.973 1.00 97.31 81 GLU A CA 1
ATOM 643 C C . GLU A 1 81 ? -17.692 2.705 20.396 1.00 97.31 81 GLU A C 1
ATOM 645 O O . GLU A 1 81 ? -18.366 1.987 21.137 1.00 97.31 81 GLU A O 1
ATOM 650 N N . TRP A 1 82 ? -17.714 2.549 19.066 1.00 97.56 82 TRP A N 1
ATOM 651 C CA . TRP A 1 82 ? -18.480 1.498 18.391 1.00 97.56 82 TRP A CA 1
ATOM 652 C C . TRP A 1 82 ? -18.079 0.098 18.879 1.00 97.56 82 TRP A C 1
ATOM 654 O O . TRP A 1 82 ? -18.935 -0.763 19.089 1.00 97.56 82 TRP A O 1
ATOM 664 N N . ALA A 1 83 ? -16.784 -0.145 19.088 1.00 97.00 83 ALA A N 1
ATOM 665 C CA . ALA A 1 83 ? -16.291 -1.434 19.556 1.00 97.00 83 ALA A CA 1
ATOM 666 C C . ALA A 1 83 ? -16.716 -1.732 20.999 1.00 97.00 83 ALA A C 1
ATOM 668 O O . ALA A 1 83 ? -17.009 -2.885 21.307 1.00 97.00 83 ALA A O 1
ATOM 669 N N . ASP A 1 84 ? -16.763 -0.718 21.864 1.00 96.75 84 ASP A N 1
ATOM 670 C CA . ASP A 1 84 ? -17.236 -0.826 23.248 1.00 96.75 84 ASP A CA 1
ATOM 671 C C . ASP A 1 84 ? -18.724 -1.209 23.278 1.00 96.75 84 ASP A C 1
ATOM 673 O O . ASP A 1 84 ? -19.082 -2.234 23.858 1.00 96.75 84 ASP A O 1
ATOM 677 N N . LYS A 1 85 ? -19.562 -0.492 22.507 1.00 96.69 85 LYS A N 1
ATOM 678 C CA . LYS A 1 85 ? -21.005 -0.771 22.326 1.00 96.69 85 LYS A CA 1
ATOM 679 C C . LYS A 1 85 ? -21.288 -2.209 21.871 1.00 96.69 85 LYS A C 1
ATOM 681 O O . LYS A 1 85 ? -22.319 -2.775 22.215 1.00 96.69 85 LYS A O 1
ATOM 686 N N . ASN A 1 86 ? -20.385 -2.800 21.088 1.00 96.31 86 ASN A N 1
ATOM 687 C CA . ASN A 1 86 ? -20.552 -4.128 20.491 1.00 96.31 86 ASN A CA 1
ATOM 688 C C . ASN A 1 86 ? -19.748 -5.239 21.195 1.00 96.31 86 ASN A C 1
ATOM 690 O O . ASN A 1 86 ? -19.673 -6.356 20.678 1.00 96.31 86 ASN A O 1
ATOM 694 N N . GLY A 1 87 ? -19.093 -4.954 22.328 1.00 95.38 87 GLY A N 1
ATOM 695 C CA . GLY A 1 87 ? -18.264 -5.938 23.039 1.00 95.38 87 GLY A CA 1
ATOM 696 C C . GLY A 1 87 ? -17.061 -6.442 22.224 1.00 95.38 87 GLY A C 1
ATOM 697 O O . GLY A 1 87 ? -16.615 -7.576 22.389 1.00 95.38 87 GLY A O 1
ATOM 698 N N . LYS A 1 88 ? -16.541 -5.623 21.300 1.00 96.69 88 LYS A N 1
ATOM 699 C CA . LYS A 1 88 ? -15.413 -5.941 20.400 1.00 96.69 88 LYS A CA 1
ATOM 700 C C . LYS A 1 88 ? -14.139 -5.150 20.701 1.00 96.69 88 LYS A C 1
ATOM 702 O O . LYS A 1 88 ? -13.178 -5.266 19.941 1.00 96.69 88 LYS A O 1
ATOM 707 N N . LYS A 1 89 ? -14.104 -4.366 21.783 1.00 95.19 89 LYS A N 1
ATOM 708 C CA . LYS A 1 89 ? -13.004 -3.444 22.123 1.00 95.19 89 LYS A CA 1
ATOM 709 C C . LYS A 1 89 ? -11.618 -4.074 22.000 1.00 95.19 89 LYS A C 1
ATOM 711 O O . LYS A 1 89 ? -10.792 -3.570 21.250 1.00 95.19 89 LYS A O 1
ATOM 716 N N . GLU A 1 90 ? -11.385 -5.217 22.645 1.00 95.19 90 GLU A N 1
ATOM 717 C CA . GLU A 1 90 ? -10.084 -5.898 22.597 1.00 95.19 90 GLU A CA 1
ATOM 718 C C . GLU A 1 90 ? -9.690 -6.311 21.165 1.00 95.19 90 GLU A C 1
ATOM 72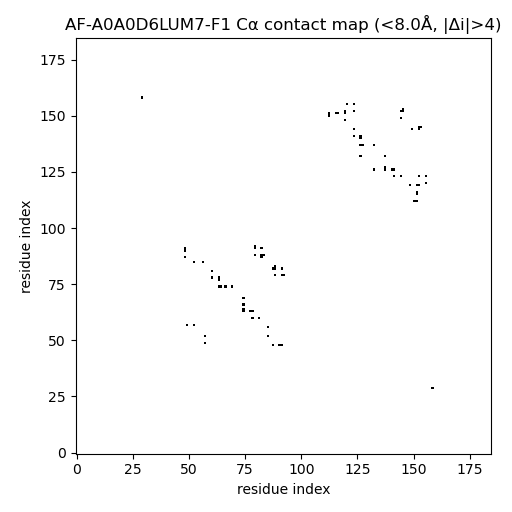0 O O . GLU A 1 90 ? -8.563 -6.083 20.722 1.00 95.19 90 GLU A O 1
ATOM 725 N N . ALA A 1 91 ? -10.632 -6.882 20.409 1.00 95.31 91 ALA A N 1
ATOM 726 C CA . ALA A 1 91 ? -10.390 -7.337 19.042 1.00 95.31 91 ALA A CA 1
ATOM 727 C C . ALA A 1 91 ? -10.115 -6.170 18.079 1.00 95.31 91 ALA A C 1
ATOM 729 O O . ALA A 1 91 ? -9.268 -6.283 17.189 1.00 95.31 91 ALA A O 1
ATOM 730 N N . VAL A 1 92 ? -10.805 -5.043 18.269 1.00 95.31 92 VAL A N 1
ATOM 731 C CA . VAL A 1 92 ? -10.604 -3.821 17.484 1.00 95.31 92 VAL A CA 1
ATOM 732 C C . VAL A 1 92 ? -9.267 -3.167 17.820 1.00 95.31 92 VAL A C 1
ATOM 734 O O . VAL A 1 92 ? -8.534 -2.827 16.894 1.00 95.31 92 VAL A O 1
ATOM 737 N N . THR A 1 93 ? -8.892 -3.064 19.097 1.00 94.75 93 THR A N 1
ATOM 738 C CA . THR A 1 93 ? -7.582 -2.528 19.505 1.00 94.75 93 THR A CA 1
ATOM 739 C C . THR A 1 93 ? -6.440 -3.326 18.875 1.00 94.75 93 THR A C 1
ATOM 741 O O . THR A 1 93 ? -5.602 -2.748 18.181 1.00 94.75 93 THR A O 1
ATOM 744 N N . LYS A 1 94 ? -6.470 -4.664 18.984 1.00 94.75 94 LYS A N 1
ATOM 745 C CA . LYS A 1 94 ? -5.473 -5.544 18.341 1.00 94.75 94 LYS A CA 1
ATOM 746 C C . LYS A 1 94 ? -5.423 -5.352 16.825 1.00 94.75 94 LYS A C 1
ATOM 748 O O . LYS A 1 94 ? -4.348 -5.343 16.224 1.00 94.75 94 LYS A O 1
ATOM 753 N N . TYR A 1 95 ? -6.581 -5.195 16.181 1.00 93.50 95 TYR A N 1
ATOM 754 C CA . TYR A 1 95 ? -6.646 -4.940 14.743 1.00 93.50 95 TYR A CA 1
ATOM 755 C C . TYR A 1 95 ? -6.015 -3.593 14.362 1.00 93.50 95 TYR A C 1
ATOM 757 O O . TYR A 1 95 ? -5.247 -3.532 13.401 1.00 93.50 95 TYR A O 1
ATOM 765 N N . VAL A 1 96 ? -6.315 -2.526 15.106 1.00 91.62 96 VAL A N 1
ATOM 766 C CA . VAL A 1 96 ? -5.767 -1.183 14.867 1.00 91.62 96 VAL A CA 1
ATOM 767 C C . VAL A 1 96 ? -4.250 -1.178 15.034 1.00 91.62 96 VAL A C 1
ATOM 769 O O . VAL A 1 96 ? -3.546 -0.661 14.165 1.00 91.62 96 VAL A O 1
ATOM 772 N N . GLU A 1 97 ? -3.734 -1.790 16.098 1.00 92.81 97 GLU A N 1
ATOM 773 C CA . GLU A 1 97 ? -2.293 -1.912 16.338 1.00 92.81 97 GLU A CA 1
ATOM 774 C C . GLU A 1 97 ? -1.600 -2.689 15.221 1.00 92.81 97 GLU A C 1
ATOM 776 O O . GLU A 1 97 ? -0.622 -2.209 14.643 1.00 92.81 97 GLU A O 1
ATOM 781 N N . LYS A 1 98 ? -2.160 -3.840 14.828 1.00 92.38 98 LYS A N 1
ATOM 782 C CA . LYS A 1 98 ? -1.658 -4.614 13.689 1.00 92.38 98 LYS A CA 1
ATOM 783 C C . LYS A 1 98 ? -1.616 -3.768 12.416 1.00 92.38 98 LYS A C 1
ATOM 785 O O . LYS A 1 98 ? -0.600 -3.754 11.724 1.00 92.38 98 LYS A O 1
ATOM 790 N N . LYS A 1 99 ? -2.684 -3.021 12.117 1.00 88.44 99 LYS A N 1
ATOM 791 C CA . LYS A 1 99 ? -2.746 -2.150 10.932 1.00 88.44 99 LYS A CA 1
ATOM 792 C C . LYS A 1 99 ? -1.758 -0.991 10.991 1.00 88.44 99 LYS A C 1
ATOM 794 O O . LYS A 1 99 ? -1.226 -0.605 9.950 1.00 88.44 99 LYS A O 1
ATOM 799 N N . LYS A 1 100 ? -1.485 -0.448 12.179 1.00 89.12 100 LYS A N 1
ATOM 800 C CA . LYS A 1 100 ? -0.447 0.568 12.383 1.00 89.12 100 LYS A CA 1
ATOM 801 C C . LYS A 1 100 ? 0.929 0.005 12.027 1.00 89.12 100 LYS A C 1
ATOM 803 O O . LYS A 1 100 ? 1.634 0.619 11.230 1.00 89.12 100 LYS A O 1
ATOM 808 N N . THR A 1 101 ? 1.270 -1.173 12.542 1.00 91.38 101 THR A N 1
ATOM 809 C CA . THR A 1 101 ? 2.550 -1.838 12.256 1.00 91.38 101 THR A CA 1
ATOM 810 C C . THR A 1 101 ? 2.680 -2.210 10.779 1.00 91.38 101 THR A C 1
ATOM 812 O O . THR A 1 101 ? 3.691 -1.892 10.159 1.00 91.38 101 THR A O 1
ATOM 815 N N . GLU A 1 102 ? 1.634 -2.786 10.175 1.00 88.25 102 GLU A N 1
ATOM 816 C CA . GLU A 1 102 ? 1.601 -3.084 8.735 1.00 88.25 102 GLU A CA 1
ATOM 817 C C . GLU A 1 102 ? 1.834 -1.827 7.887 1.00 88.25 102 GLU A C 1
ATOM 819 O O . GLU A 1 102 ? 2.588 -1.873 6.920 1.00 88.25 102 GLU A O 1
ATOM 824 N N . ARG A 1 103 ? 1.225 -0.690 8.250 1.00 86.00 103 ARG A N 1
ATOM 825 C CA . ARG A 1 103 ? 1.401 0.575 7.524 1.00 86.00 103 ARG A CA 1
ATOM 826 C C . ARG A 1 103 ? 2.833 1.099 7.619 1.00 86.00 103 ARG A C 1
ATOM 828 O O . ARG A 1 103 ? 3.355 1.597 6.624 1.00 86.00 103 ARG A O 1
ATOM 835 N N . ILE A 1 104 ? 3.450 1.015 8.797 1.00 90.88 104 ILE A N 1
ATOM 836 C CA . ILE A 1 104 ? 4.844 1.434 9.003 1.00 90.88 104 ILE A CA 1
ATOM 837 C C . ILE A 1 104 ? 5.776 0.580 8.140 1.00 90.88 104 ILE A C 1
ATOM 839 O O . ILE A 1 104 ? 6.607 1.123 7.416 1.00 90.88 104 ILE A O 1
ATOM 843 N N . GLU A 1 105 ? 5.586 -0.739 8.153 1.00 89.50 105 GLU A N 1
ATOM 844 C CA . GLU A 1 105 ? 6.387 -1.663 7.351 1.00 89.50 105 GLU A CA 1
ATOM 845 C C . GLU A 1 105 ? 6.179 -1.440 5.846 1.00 89.50 105 GLU A C 1
ATOM 847 O O . GLU A 1 105 ? 7.140 -1.338 5.087 1.00 89.50 105 GLU A O 1
ATOM 852 N N . GLN A 1 106 ? 4.933 -1.263 5.398 1.00 85.50 106 GLN A N 1
ATOM 853 C CA . GLN A 1 106 ? 4.632 -0.926 4.003 1.00 85.50 106 GLN A CA 1
ATOM 854 C C . GLN A 1 106 ? 5.290 0.385 3.569 1.00 85.50 106 GLN A C 1
ATOM 856 O O . GLN A 1 106 ? 5.815 0.456 2.458 1.00 85.50 106 GLN A O 1
ATOM 861 N N . ARG A 1 107 ? 5.288 1.411 4.432 1.00 87.25 107 ARG A N 1
ATOM 862 C CA . ARG A 1 107 ? 5.974 2.679 4.158 1.00 87.25 107 ARG A CA 1
ATOM 863 C C . ARG A 1 107 ? 7.477 2.460 4.018 1.00 87.25 107 ARG A C 1
ATOM 865 O O . ARG A 1 107 ? 8.031 2.856 3.005 1.00 87.25 107 ARG A O 1
ATOM 872 N N . LYS A 1 108 ? 8.104 1.742 4.950 1.00 89.31 108 LYS A N 1
ATOM 873 C CA . LYS A 1 108 ? 9.536 1.423 4.881 1.00 89.31 108 LYS A CA 1
ATOM 874 C C . LYS A 1 108 ? 9.904 0.687 3.587 1.00 89.31 108 LYS A C 1
ATOM 876 O O . LYS A 1 108 ? 10.899 1.009 2.947 1.00 89.31 108 LYS A O 1
ATOM 881 N N . GLN A 1 109 ? 9.079 -0.274 3.167 1.00 86.94 109 GLN A N 1
ATOM 882 C CA . GLN A 1 109 ? 9.274 -0.987 1.901 1.00 86.94 109 GLN A CA 1
ATOM 883 C C . GLN A 1 109 ? 9.104 -0.086 0.675 1.00 86.94 109 GLN A C 1
ATOM 885 O O . GLN A 1 109 ? 9.798 -0.276 -0.323 1.00 86.94 109 GLN A O 1
ATOM 890 N N . PHE A 1 110 ? 8.166 0.858 0.724 1.00 83.88 110 PHE A N 1
ATOM 891 C CA . PHE A 1 110 ? 7.959 1.831 -0.343 1.00 83.88 110 PHE A CA 1
ATOM 892 C C . PHE A 1 110 ? 9.132 2.811 -0.445 1.00 83.88 110 PHE A C 1
ATOM 894 O O . PHE A 1 110 ? 9.621 3.043 -1.548 1.00 83.88 110 PHE A O 1
ATOM 901 N N . ASP A 1 111 ? 9.625 3.311 0.687 1.00 86.81 111 ASP A N 1
ATOM 902 C CA . ASP A 1 111 ? 10.764 4.228 0.743 1.00 86.81 111 ASP A CA 1
ATOM 903 C C . ASP A 1 111 ? 12.029 3.557 0.182 1.00 86.81 111 ASP A C 1
ATOM 905 O O . ASP A 1 111 ? 12.654 4.091 -0.733 1.00 86.81 111 ASP A O 1
ATOM 909 N N . GLY A 1 112 ? 12.329 2.320 0.600 1.00 87.56 112 GLY A N 1
ATOM 910 C CA . GLY A 1 112 ? 13.462 1.564 0.047 1.00 87.56 112 GLY A CA 1
ATOM 911 C C . GLY A 1 112 ? 13.334 1.274 -1.457 1.00 87.56 112 GLY A C 1
ATOM 912 O O . GLY A 1 112 ? 14.324 1.267 -2.188 1.00 87.56 112 GLY A O 1
ATOM 913 N N . MET A 1 113 ? 12.111 1.080 -1.961 1.00 88.00 113 MET A N 1
ATOM 914 C CA . MET A 1 113 ? 11.875 0.949 -3.403 1.00 88.00 113 MET A CA 1
ATOM 915 C C . MET A 1 113 ? 12.166 2.268 -4.137 1.00 88.00 113 MET A C 1
ATOM 917 O O . MET A 1 113 ? 12.765 2.241 -5.212 1.00 88.00 113 MET A O 1
ATOM 921 N N . LEU A 1 114 ? 11.761 3.416 -3.579 1.00 85.50 114 LEU A N 1
ATOM 922 C CA . LEU A 1 114 ? 12.025 4.734 -4.168 1.00 85.50 114 LEU A CA 1
ATOM 923 C C . LEU A 1 114 ? 13.520 5.058 -4.230 1.00 85.50 114 LEU A C 1
ATOM 925 O O . LEU A 1 114 ? 13.962 5.628 -5.225 1.00 85.50 114 LEU A O 1
ATOM 929 N N . GLU A 1 115 ? 14.293 4.665 -3.219 1.00 90.69 115 GLU A N 1
ATOM 930 C CA . GLU A 1 115 ? 15.751 4.838 -3.199 1.00 90.69 115 GLU A CA 1
ATOM 931 C C . GLU A 1 115 ? 16.440 4.053 -4.326 1.00 90.69 115 GLU A C 1
ATOM 933 O O . GLU A 1 115 ? 17.339 4.564 -4.997 1.00 90.69 115 GLU A O 1
ATOM 938 N N . ASN A 1 116 ? 15.978 2.828 -4.592 1.00 90.06 116 ASN A N 1
ATOM 939 C CA . ASN A 1 116 ? 16.553 1.964 -5.625 1.00 90.06 116 ASN A CA 1
ATOM 940 C C . ASN A 1 116 ? 16.074 2.306 -7.042 1.00 90.06 116 ASN A C 1
ATOM 942 O O . ASN A 1 116 ? 16.771 2.023 -8.026 1.00 90.06 116 ASN A O 1
ATOM 946 N N . LEU A 1 117 ? 14.891 2.913 -7.169 1.00 89.56 117 LEU A N 1
ATOM 947 C CA . LEU A 1 117 ? 14.214 3.115 -8.449 1.00 89.56 117 LEU A CA 1
ATOM 948 C C . LEU A 1 117 ? 15.060 3.853 -9.503 1.00 89.56 117 LEU A C 1
ATOM 950 O O . LEU A 1 117 ? 15.052 3.400 -10.648 1.00 89.56 117 LEU A O 1
ATOM 954 N N . PRO A 1 118 ? 15.827 4.922 -9.193 1.00 90.06 118 PRO A N 1
ATOM 955 C CA . PRO A 1 118 ? 16.664 5.595 -10.187 1.00 90.06 118 PRO A CA 1
ATOM 956 C C . PRO A 1 118 ? 17.751 4.683 -10.764 1.00 90.06 118 PRO A C 1
ATOM 958 O O . PRO A 1 118 ? 18.009 4.695 -11.968 1.00 90.06 118 PRO A O 1
ATOM 961 N N . THR A 1 119 ? 18.379 3.869 -9.916 1.00 94.38 119 THR A N 1
ATOM 962 C CA . THR A 1 119 ? 19.447 2.947 -10.320 1.00 94.38 119 THR A CA 1
ATOM 963 C C . THR A 1 119 ? 18.891 1.825 -11.189 1.00 94.38 119 THR A C 1
ATOM 965 O O . THR A 1 119 ? 19.438 1.532 -12.254 1.00 94.38 119 THR A O 1
ATOM 968 N N . ILE A 1 120 ? 17.771 1.224 -10.776 1.00 93.69 120 ILE A N 1
ATOM 969 C CA . ILE A 1 120 ? 17.115 0.161 -11.547 1.00 93.69 120 ILE A CA 1
ATOM 970 C C . ILE A 1 120 ? 16.510 0.712 -12.840 1.00 93.69 120 ILE A C 1
ATOM 972 O O . ILE A 1 120 ? 16.615 0.067 -13.880 1.00 93.69 120 ILE A O 1
ATOM 976 N N . GLY A 1 121 ? 15.963 1.927 -12.812 1.00 92.25 121 GLY A N 1
ATOM 977 C CA . GLY A 1 121 ? 15.453 2.633 -13.985 1.00 92.25 121 GLY A CA 1
ATOM 978 C C . GLY A 1 121 ? 16.520 2.807 -15.064 1.00 92.25 121 GLY A C 1
ATOM 979 O O . GLY A 1 121 ? 16.284 2.442 -16.212 1.00 92.25 121 GLY A O 1
ATOM 980 N N . LYS A 1 122 ? 17.732 3.240 -14.693 1.00 93.19 122 LYS A N 1
ATOM 981 C CA . LYS A 1 122 ? 18.861 3.344 -15.637 1.00 93.19 122 LYS A CA 1
ATOM 982 C C . LYS A 1 122 ? 19.236 1.998 -16.262 1.00 93.19 122 LYS A C 1
ATOM 984 O O . LYS A 1 122 ? 19.482 1.939 -17.464 1.00 93.19 122 LYS A O 1
ATOM 989 N N . LYS A 1 123 ? 19.265 0.917 -15.471 1.00 94.31 123 LYS A N 1
ATOM 990 C CA . LYS A 1 123 ? 19.512 -0.445 -15.987 1.00 94.31 123 LYS A CA 1
ATOM 991 C C . LYS A 1 123 ? 18.396 -0.900 -16.928 1.00 94.31 123 LYS A C 1
ATOM 993 O O . LYS A 1 123 ? 18.659 -1.498 -17.963 1.00 94.31 123 LYS A O 1
ATOM 998 N N . TYR A 1 124 ? 17.146 -0.609 -16.583 1.00 93.38 124 TYR A N 1
ATOM 999 C CA . TYR A 1 124 ? 16.004 -0.920 -17.434 1.00 93.38 124 TYR A CA 1
ATOM 1000 C C . TYR A 1 124 ? 16.126 -0.203 -18.786 1.00 93.38 124 TYR A C 1
ATOM 1002 O O . TYR A 1 124 ? 16.028 -0.832 -19.838 1.00 93.38 124 TYR A O 1
ATOM 1010 N N . GLU A 1 125 ? 16.372 1.107 -18.775 1.00 90.62 125 GLU A N 1
ATOM 1011 C CA . GLU A 1 125 ? 16.527 1.903 -19.994 1.00 90.62 125 GLU A CA 1
ATOM 1012 C C . GLU A 1 125 ? 17.698 1.421 -20.850 1.00 90.62 125 GLU A C 1
ATOM 1014 O O . GLU A 1 125 ? 17.537 1.289 -22.066 1.00 90.62 125 GLU A O 1
ATOM 1019 N N . SER A 1 126 ? 18.843 1.104 -20.232 1.00 94.06 126 SER A N 1
ATOM 1020 C CA . SER A 1 126 ? 20.011 0.622 -20.968 1.00 94.06 126 SER A CA 1
ATOM 1021 C C . SER A 1 126 ? 19.715 -0.684 -21.698 1.00 94.06 126 SER A C 1
ATOM 1023 O O . SER A 1 126 ? 20.059 -0.794 -22.866 1.00 94.06 126 SER A O 1
ATOM 1025 N N . ILE A 1 127 ? 18.996 -1.628 -21.084 1.00 93.62 127 ILE A N 1
ATOM 1026 C CA . ILE A 1 127 ? 18.591 -2.879 -21.744 1.00 93.62 127 ILE A CA 1
ATOM 1027 C C . ILE A 1 127 ? 17.549 -2.606 -22.839 1.00 93.62 127 ILE A C 1
ATOM 1029 O O . ILE A 1 127 ? 17.643 -3.121 -23.957 1.00 93.62 127 ILE A O 1
ATOM 1033 N N . TRP A 1 128 ? 16.527 -1.801 -22.534 1.00 88.56 128 TRP A N 1
ATOM 1034 C CA . TRP A 1 128 ? 15.386 -1.590 -23.426 1.00 88.56 128 TRP A CA 1
ATOM 1035 C C . TRP A 1 128 ? 15.778 -0.857 -24.713 1.00 88.56 128 TRP A C 1
ATOM 1037 O O . TRP A 1 128 ? 15.375 -1.263 -25.810 1.00 88.56 128 TRP A O 1
ATOM 1047 N N . PHE A 1 129 ? 16.600 0.187 -24.596 1.00 88.75 129 PHE A N 1
ATOM 1048 C CA . PHE A 1 129 ? 16.985 1.056 -25.707 1.00 88.75 129 PHE A CA 1
ATOM 1049 C C . PHE A 1 129 ? 18.303 0.667 -26.391 1.00 88.75 129 PHE A C 1
ATOM 1051 O O . PHE A 1 129 ? 18.652 1.295 -27.392 1.00 88.75 129 PHE A O 1
ATOM 1058 N N . ASP A 1 130 ? 18.994 -0.388 -25.942 1.00 93.50 130 ASP A N 1
ATOM 1059 C CA . ASP A 1 130 ? 20.206 -0.871 -26.615 1.00 93.50 130 ASP A CA 1
ATOM 1060 C C . ASP A 1 130 ? 19.898 -1.326 -28.051 1.00 93.50 130 ASP A C 1
ATOM 1062 O O . ASP A 1 130 ? 19.130 -2.263 -28.274 1.00 93.50 130 ASP A O 1
ATOM 1066 N N . LYS A 1 131 ? 20.478 -0.664 -29.052 1.00 92.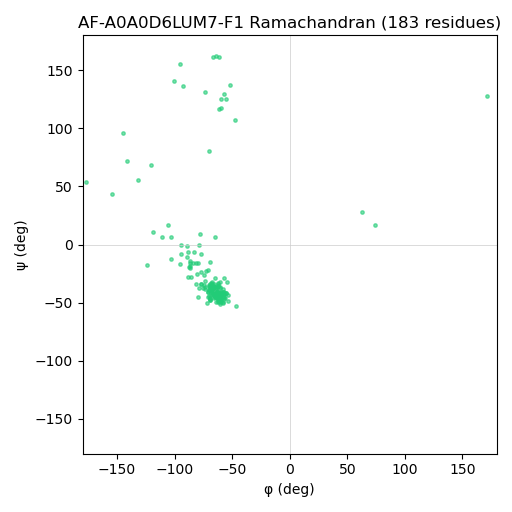25 131 LYS A N 1
ATOM 1067 C CA . LYS A 1 131 ? 20.263 -1.006 -30.467 1.00 92.25 131 LYS A CA 1
ATOM 1068 C C . LYS A 1 131 ? 21.100 -2.200 -30.927 1.00 92.25 131 LYS A C 1
ATOM 1070 O O . LYS A 1 131 ? 20.774 -2.786 -31.954 1.00 92.25 131 LYS A O 1
ATOM 1075 N N . ASN A 1 132 ? 22.122 -2.577 -30.164 1.00 96.12 132 ASN A N 1
ATOM 1076 C CA . ASN A 1 132 ? 23.037 -3.665 -30.492 1.00 96.12 132 ASN A CA 1
ATOM 1077 C C . ASN A 1 132 ? 22.515 -5.028 -30.010 1.00 96.12 132 ASN A C 1
ATOM 1079 O O . ASN A 1 132 ? 23.008 -6.065 -30.447 1.00 96.12 132 ASN A O 1
ATOM 1083 N N . LYS A 1 133 ? 21.504 -5.048 -29.128 1.00 92.75 133 LYS A N 1
ATOM 1084 C CA . LYS A 1 133 ? 20.909 -6.283 -28.599 1.00 92.75 133 LYS A CA 1
ATOM 1085 C C . LYS A 1 133 ? 19.702 -6.741 -29.404 1.00 92.75 133 LYS A C 1
ATOM 1087 O O . LYS A 1 133 ? 18.778 -5.975 -29.694 1.00 92.75 133 LYS A O 1
ATOM 1092 N N . THR A 1 134 ? 19.658 -8.041 -29.669 1.00 95.38 134 THR A N 1
ATOM 1093 C CA . THR A 1 134 ? 18.475 -8.718 -30.210 1.00 95.38 134 THR A CA 1
ATOM 1094 C C . THR A 1 134 ? 17.329 -8.720 -29.194 1.00 95.38 134 THR A C 1
ATOM 1096 O O . THR A 1 134 ? 17.528 -8.580 -27.985 1.00 95.38 134 THR A O 1
ATOM 1099 N N . LYS A 1 135 ? 16.096 -8.941 -29.666 1.00 92.06 135 LYS A N 1
ATOM 1100 C CA . LYS A 1 135 ? 14.921 -9.049 -28.783 1.00 92.06 135 LYS A CA 1
ATOM 1101 C C . LYS A 1 135 ? 15.068 -10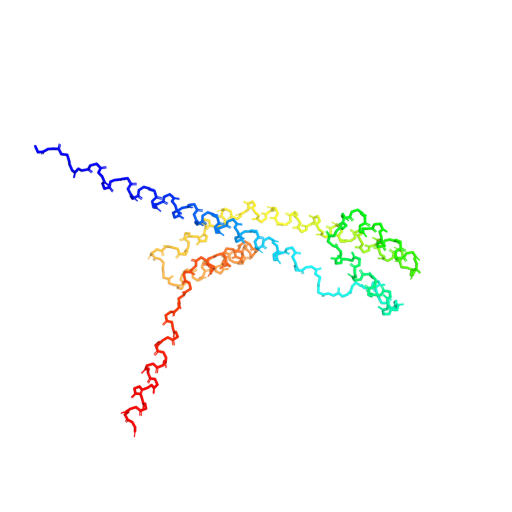.160 -27.735 1.00 92.06 135 LYS A C 1
ATOM 1103 O O . LYS A 1 135 ? 14.653 -9.959 -26.600 1.00 92.06 135 LYS A O 1
ATOM 1108 N N . ALA A 1 136 ? 15.664 -11.296 -28.105 1.00 95.88 136 ALA A N 1
ATOM 1109 C CA . ALA A 1 136 ? 15.879 -12.422 -27.197 1.00 95.88 136 ALA A CA 1
ATOM 1110 C C . ALA A 1 136 ? 16.867 -12.071 -26.071 1.00 95.88 136 ALA A C 1
ATOM 1112 O O . ALA A 1 136 ? 16.587 -12.337 -24.907 1.00 95.88 136 ALA A O 1
ATOM 1113 N N . GLN A 1 137 ? 17.972 -11.392 -26.400 1.00 95.75 137 GLN A N 1
ATOM 1114 C CA . GLN A 1 137 ? 18.948 -10.927 -25.406 1.00 95.75 137 GLN A CA 1
ATOM 1115 C C . GLN A 1 137 ? 18.329 -9.919 -24.433 1.00 95.75 137 GLN A C 1
ATOM 1117 O O . GLN A 1 137 ? 18.478 -10.055 -23.221 1.00 95.75 137 GLN A O 1
ATOM 1122 N N . LYS A 1 138 ? 17.557 -8.952 -24.947 1.00 94.31 138 LYS A N 1
ATOM 1123 C CA . LYS A 1 138 ? 16.826 -8.001 -24.097 1.00 94.31 138 LYS A CA 1
ATOM 1124 C C . LYS A 1 138 ? 15.840 -8.697 -23.168 1.00 94.31 138 LYS A C 1
ATOM 1126 O O . LYS A 1 138 ? 15.742 -8.317 -22.009 1.00 94.31 138 LYS A O 1
ATOM 1131 N N . ALA A 1 139 ? 15.105 -9.694 -23.665 1.00 93.88 139 ALA A N 1
ATOM 1132 C CA . ALA A 1 139 ? 14.155 -10.446 -22.852 1.00 93.88 139 ALA A CA 1
ATOM 1133 C C . ALA A 1 139 ? 14.858 -11.173 -21.696 1.00 93.88 139 ALA A C 1
ATOM 1135 O O . ALA A 1 139 ? 14.444 -11.008 -20.553 1.00 93.88 139 ALA A O 1
ATOM 1136 N N . ALA A 1 140 ? 15.961 -11.874 -21.974 1.00 96.56 140 ALA A N 1
ATOM 1137 C CA . ALA A 1 140 ? 16.731 -12.581 -20.951 1.00 96.56 140 ALA A CA 1
ATOM 1138 C C . ALA A 1 140 ? 17.275 -11.634 -19.865 1.00 96.56 140 ALA A C 1
ATOM 1140 O O . ALA A 1 140 ? 17.161 -11.909 -18.671 1.00 96.56 140 ALA A O 1
ATOM 1141 N N . GLU A 1 141 ? 17.817 -10.481 -20.261 1.00 96.44 141 GLU A N 1
ATOM 1142 C CA . GLU A 1 141 ? 18.318 -9.487 -19.306 1.00 96.44 141 GLU A CA 1
ATOM 1143 C C . GLU A 1 141 ? 17.199 -8.806 -18.515 1.00 96.44 141 GLU A C 1
ATOM 1145 O O . GLU A 1 141 ? 17.354 -8.547 -17.322 1.00 96.44 141 GLU A O 1
ATOM 1150 N N . MET A 1 142 ? 16.050 -8.556 -19.147 1.00 94.62 142 MET A N 1
ATOM 1151 C CA . MET A 1 142 ? 14.870 -8.040 -18.455 1.00 94.62 142 MET A CA 1
ATOM 1152 C C . MET A 1 142 ? 14.293 -9.045 -17.461 1.00 94.62 142 MET A C 1
ATOM 1154 O O . MET A 1 142 ? 13.827 -8.634 -16.398 1.00 94.62 142 MET A O 1
ATOM 1158 N N . ASP A 1 143 ? 14.326 -10.340 -17.771 1.00 95.69 143 ASP A N 1
ATOM 1159 C CA . ASP A 1 143 ? 13.897 -11.384 -16.842 1.00 95.69 143 ASP A CA 1
ATOM 1160 C C . ASP A 1 143 ? 14.847 -11.478 -15.643 1.00 95.69 143 ASP A C 1
ATOM 1162 O O . ASP A 1 143 ? 14.372 -11.555 -14.509 1.00 95.69 143 ASP A O 1
ATOM 1166 N N . LYS A 1 144 ? 16.162 -11.337 -15.860 1.00 96.12 144 LYS A N 1
ATOM 1167 C CA . LYS A 1 144 ? 17.142 -11.222 -14.769 1.00 96.12 144 LYS A CA 1
ATOM 1168 C C . LYS A 1 144 ? 16.884 -9.989 -13.894 1.00 96.12 144 LYS A C 1
ATOM 1170 O O . LYS A 1 144 ? 16.810 -10.095 -12.669 1.00 96.12 144 LYS A O 1
ATOM 1175 N N . LEU A 1 145 ? 16.663 -8.824 -14.511 1.00 94.50 145 LEU A N 1
ATOM 1176 C CA . LEU A 1 145 ? 16.343 -7.593 -13.782 1.00 94.50 145 LEU A CA 1
ATOM 1177 C C . LEU A 1 145 ? 15.041 -7.738 -12.974 1.00 94.50 145 LEU A C 1
ATOM 1179 O O . LEU A 1 145 ? 14.946 -7.250 -11.850 1.00 94.50 145 LEU A O 1
ATOM 1183 N N . ARG A 1 146 ? 14.045 -8.448 -13.518 1.00 94.19 146 ARG A N 1
ATOM 1184 C CA . ARG A 1 146 ? 12.786 -8.755 -12.828 1.00 94.19 146 ARG A CA 1
ATOM 1185 C C . ARG A 1 146 ? 12.978 -9.720 -11.661 1.00 94.19 146 ARG A C 1
ATOM 1187 O O . ARG A 1 146 ? 12.309 -9.537 -10.645 1.00 94.19 146 ARG A O 1
ATOM 1194 N N . SER A 1 147 ? 13.821 -10.745 -11.790 1.00 95.00 147 SER A N 1
ATOM 1195 C CA . SER A 1 147 ? 14.065 -11.692 -10.695 1.00 95.00 147 SER A CA 1
ATOM 1196 C C . SER A 1 147 ? 14.789 -11.036 -9.524 1.00 95.00 147 SER A C 1
ATOM 1198 O O . SER A 1 147 ? 14.442 -11.305 -8.378 1.00 95.00 147 SER A O 1
ATOM 1200 N N . GLU A 1 148 ? 15.738 -10.141 -9.807 1.00 94.38 148 GLU A N 1
ATOM 1201 C CA . GLU A 1 148 ? 16.523 -9.440 -8.783 1.00 94.38 148 GLU A CA 1
ATOM 1202 C C . GLU A 1 148 ? 15.738 -8.281 -8.142 1.00 94.38 148 GLU A C 1
ATOM 1204 O O . GLU A 1 148 ? 15.818 -8.064 -6.936 1.0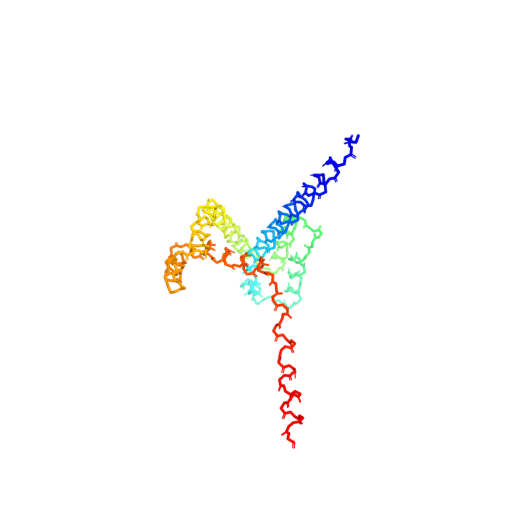0 94.38 148 GLU A O 1
ATOM 1209 N N . HIS A 1 149 ? 14.932 -7.560 -8.932 1.00 93.31 149 HIS A N 1
ATOM 1210 C CA . HIS A 1 149 ? 14.270 -6.316 -8.518 1.00 93.31 149 HIS A CA 1
ATOM 1211 C C . HIS A 1 149 ? 12.778 -6.315 -8.867 1.00 93.31 149 HIS A C 1
ATOM 1213 O O . HIS A 1 149 ? 12.269 -5.451 -9.584 1.00 93.31 149 HIS A O 1
ATOM 1219 N N . LYS A 1 150 ? 12.048 -7.329 -8.390 1.00 90.62 150 LYS A N 1
ATOM 1220 C CA . LYS A 1 150 ? 10.655 -7.593 -8.790 1.00 90.62 150 LYS A CA 1
ATOM 1221 C C . LYS A 1 150 ? 9.716 -6.393 -8.620 1.00 90.62 150 LYS A C 1
ATOM 1223 O O . LYS A 1 150 ? 8.878 -6.153 -9.496 1.00 90.62 150 LYS A O 1
ATOM 1228 N N . LYS A 1 151 ? 9.809 -5.665 -7.500 1.00 88.38 151 LYS A N 1
ATOM 1229 C CA . LYS A 1 151 ? 8.898 -4.550 -7.176 1.00 88.38 151 LYS A CA 1
ATOM 1230 C C . LYS A 1 151 ? 9.178 -3.341 -8.073 1.00 88.38 151 LYS A C 1
ATOM 1232 O O . LYS A 1 151 ? 8.268 -2.858 -8.748 1.00 88.38 151 LYS A O 1
ATOM 1237 N N . GLU A 1 152 ? 10.438 -2.933 -8.154 1.00 89.75 152 GLU A N 1
ATOM 1238 C CA . GLU A 1 152 ? 10.940 -1.828 -8.974 1.00 89.75 152 GLU A CA 1
ATOM 1239 C C . GLU A 1 152 ? 10.675 -2.093 -10.458 1.00 89.75 152 GLU A C 1
ATOM 1241 O O . GLU A 1 152 ? 10.116 -1.246 -11.155 1.00 89.75 152 GLU A O 1
ATOM 1246 N N . TYR A 1 153 ? 10.989 -3.303 -10.934 1.00 90.62 153 TYR A N 1
ATOM 1247 C CA . TYR A 1 153 ? 10.719 -3.724 -12.307 1.00 90.62 153 TYR A CA 1
ATOM 1248 C C . TYR A 1 153 ? 9.229 -3.624 -12.642 1.00 90.62 153 TYR A C 1
ATOM 1250 O O . TYR A 1 153 ? 8.857 -3.127 -13.705 1.00 90.62 153 TYR A O 1
ATOM 1258 N N . THR A 1 154 ? 8.356 -4.087 -11.739 1.00 89.00 154 THR A N 1
ATOM 1259 C CA . THR A 1 154 ? 6.904 -4.024 -11.951 1.00 89.00 154 THR A CA 1
ATOM 1260 C C . THR A 1 154 ? 6.455 -2.577 -12.129 1.00 89.00 154 THR A C 1
ATOM 1262 O O . THR A 1 154 ? 5.753 -2.278 -13.097 1.00 89.00 154 THR A O 1
ATOM 1265 N N . LEU A 1 155 ? 6.904 -1.676 -11.254 1.00 86.50 155 LEU A N 1
ATOM 1266 C CA . LEU A 1 155 ? 6.577 -0.256 -11.327 1.00 86.50 155 LEU A CA 1
ATOM 1267 C C . LEU A 1 155 ? 7.055 0.374 -12.646 1.00 86.50 155 LEU A C 1
ATOM 1269 O O . LEU A 1 155 ? 6.254 0.984 -13.356 1.00 86.50 155 LEU A O 1
ATOM 1273 N N . LEU A 1 156 ? 8.321 0.151 -13.014 1.00 88.56 156 LEU A N 1
ATOM 1274 C CA . LEU A 1 156 ? 8.907 0.641 -14.266 1.00 88.56 156 LEU A CA 1
ATOM 1275 C C . LEU A 1 156 ? 8.155 0.108 -15.491 1.00 88.56 156 LEU A C 1
ATOM 1277 O O . LEU A 1 156 ? 7.814 0.870 -16.391 1.00 88.56 156 LEU A O 1
ATOM 1281 N N . SER A 1 157 ? 7.810 -1.182 -15.507 1.00 84.69 157 SER A N 1
ATOM 1282 C CA . SER A 1 157 ? 7.067 -1.790 -16.617 1.00 84.69 157 SER A CA 1
ATOM 1283 C C . SER A 1 157 ? 5.677 -1.169 -16.804 1.00 84.69 157 SER A C 1
ATOM 1285 O O . SER A 1 157 ? 5.214 -1.005 -17.935 1.00 84.69 157 SER A O 1
ATOM 1287 N N . ILE A 1 158 ? 5.011 -0.797 -15.705 1.00 85.19 158 ILE A N 1
ATOM 1288 C CA . ILE A 1 158 ? 3.717 -0.117 -15.737 1.00 85.19 158 ILE A CA 1
ATOM 1289 C C . ILE A 1 158 ? 3.890 1.307 -16.274 1.00 85.19 158 ILE A C 1
ATOM 1291 O O . ILE A 1 158 ? 3.155 1.700 -17.179 1.00 85.19 158 ILE A O 1
ATOM 1295 N N . MET A 1 159 ? 4.878 2.051 -15.767 1.00 83.12 159 MET A N 1
ATOM 1296 C CA . MET A 1 159 ? 5.186 3.408 -16.232 1.00 83.12 159 MET A CA 1
ATOM 1297 C C . MET A 1 159 ? 5.490 3.435 -17.733 1.00 83.12 159 MET A C 1
ATOM 1299 O O . MET A 1 159 ? 4.920 4.250 -18.456 1.00 83.12 159 MET A O 1
ATOM 1303 N N . MET A 1 160 ? 6.304 2.497 -18.224 1.00 81.12 160 MET A N 1
ATOM 1304 C CA . MET A 1 160 ? 6.653 2.405 -19.644 1.00 81.12 160 MET A CA 1
ATOM 1305 C C . MET A 1 160 ? 5.438 2.079 -20.516 1.00 81.12 160 MET A C 1
ATOM 1307 O O . MET A 1 160 ? 5.197 2.766 -21.505 1.00 81.12 160 MET A O 1
ATOM 1311 N N . LYS A 1 161 ? 4.599 1.113 -20.114 1.00 81.25 161 LYS A N 1
ATOM 1312 C CA . LYS A 1 161 ? 3.341 0.806 -20.822 1.00 81.25 161 LYS A CA 1
ATOM 1313 C C . LYS A 1 161 ? 2.375 1.990 -20.872 1.00 81.25 161 LYS A C 1
ATOM 1315 O O . LYS A 1 161 ? 1.604 2.110 -21.820 1.00 81.25 161 LYS A O 1
ATOM 1320 N N . MET A 1 162 ? 2.369 2.837 -19.843 1.00 77.00 162 MET A N 1
ATOM 1321 C CA . MET A 1 162 ? 1.550 4.052 -19.818 1.00 77.00 162 MET A CA 1
ATOM 1322 C C . MET A 1 162 ? 2.139 5.174 -20.679 1.00 77.00 162 MET A C 1
ATOM 1324 O O . MET A 1 162 ? 1.376 5.950 -21.254 1.00 77.00 162 MET A O 1
ATOM 1328 N N . ALA A 1 163 ? 3.469 5.265 -20.757 1.00 76.75 163 ALA A N 1
ATOM 1329 C CA . ALA A 1 163 ? 4.184 6.245 -21.569 1.00 76.75 163 ALA A CA 1
ATOM 1330 C C . ALA A 1 163 ? 4.137 5.919 -23.071 1.00 76.75 163 ALA A C 1
ATOM 1332 O O . ALA A 1 163 ? 4.219 6.824 -23.902 1.00 76.75 163 ALA A O 1
ATOM 1333 N N . GLU A 1 164 ? 3.972 4.644 -23.434 1.00 73.44 164 GLU A N 1
ATOM 1334 C CA . GLU A 1 164 ? 3.786 4.244 -24.824 1.00 73.44 164 GLU A CA 1
ATOM 1335 C C . GLU A 1 164 ? 2.531 4.912 -25.419 1.00 73.44 164 GLU A C 1
ATOM 1337 O O . GLU A 1 164 ? 1.423 4.779 -24.880 1.00 73.44 164 GLU A O 1
ATOM 1342 N N . PRO A 1 165 ? 2.653 5.626 -26.555 1.00 70.12 165 PRO A N 1
ATOM 1343 C CA . PRO A 1 165 ? 1.498 6.220 -27.203 1.00 70.12 165 PRO A CA 1
ATOM 1344 C C . PRO A 1 165 ? 0.520 5.102 -27.561 1.00 70.12 165 PRO A C 1
ATOM 1346 O O . PRO A 1 165 ? 0.849 4.216 -28.352 1.00 70.12 165 PRO A O 1
ATOM 1349 N N . ARG A 1 166 ? -0.690 5.134 -26.974 1.00 61.28 166 ARG A N 1
ATOM 1350 C CA . ARG A 1 166 ? -1.756 4.160 -27.261 1.00 61.28 166 ARG A CA 1
ATOM 1351 C C . ARG A 1 166 ? -1.887 4.025 -28.769 1.00 61.28 166 ARG A C 1
ATOM 1353 O O . ARG A 1 166 ? -2.409 4.924 -29.432 1.00 61.28 166 ARG A O 1
ATOM 1360 N N . ASN A 1 167 ? -1.435 2.896 -29.302 1.00 53.88 167 ASN A N 1
ATOM 1361 C CA . ASN A 1 167 ? -1.462 2.621 -30.727 1.00 53.88 167 ASN A CA 1
ATOM 1362 C C . ASN A 1 167 ? -2.926 2.403 -31.155 1.00 53.88 167 ASN A C 1
ATOM 1364 O O . ASN A 1 167 ? -3.405 1.284 -31.312 1.00 53.88 167 ASN A O 1
ATOM 1368 N N . ARG A 1 168 ? -3.671 3.501 -31.354 1.00 51.78 168 ARG A N 1
ATOM 1369 C CA . ARG A 1 168 ? -5.071 3.532 -31.823 1.00 51.78 168 ARG A CA 1
ATOM 1370 C C . ARG A 1 168 ? -5.234 3.010 -33.262 1.00 51.78 168 ARG A C 1
ATOM 1372 O O . ARG A 1 168 ? -6.323 3.081 -33.824 1.00 51.78 168 ARG A O 1
ATOM 1379 N N . ARG A 1 169 ? -4.173 2.478 -33.878 1.00 50.69 169 ARG A N 1
ATOM 1380 C CA . ARG A 1 169 ? -4.136 2.083 -35.292 1.00 50.69 169 ARG A CA 1
ATOM 1381 C C . ARG A 1 169 ? -4.567 0.638 -35.573 1.00 50.69 169 ARG A C 1
ATOM 1383 O O . ARG A 1 169 ? -4.835 0.329 -36.728 1.00 50.69 169 ARG A O 1
ATOM 1390 N N . SER A 1 170 ? -4.745 -0.237 -34.577 1.00 51.81 170 SER A N 1
ATOM 1391 C CA . SER A 1 170 ? -5.104 -1.643 -34.867 1.00 51.81 170 SER A CA 1
ATOM 1392 C C . SER A 1 170 ? -6.594 -1.891 -35.152 1.00 51.81 170 SER A C 1
ATOM 1394 O O . SER A 1 170 ? -6.943 -2.920 -35.730 1.00 51.81 170 SER A O 1
ATOM 1396 N N . ARG A 1 171 ? -7.498 -0.957 -34.812 1.00 52.03 171 ARG A N 1
ATOM 1397 C CA . ARG A 1 171 ? -8.951 -1.187 -34.960 1.00 52.03 171 ARG A CA 1
ATOM 1398 C C . ARG A 1 171 ? -9.521 -0.855 -36.345 1.00 52.03 171 ARG A C 1
ATOM 1400 O O . ARG A 1 171 ? -10.565 -1.396 -36.695 1.00 52.03 171 ARG A O 1
ATOM 1407 N N . ARG A 1 172 ? -8.841 -0.038 -37.163 1.00 51.66 172 ARG A N 1
ATOM 1408 C CA . ARG A 1 172 ? -9.293 0.279 -38.538 1.00 51.66 172 ARG A CA 1
ATOM 1409 C C . ARG A 1 172 ? -8.849 -0.746 -39.590 1.00 51.66 172 ARG A C 1
ATOM 1411 O O . ARG A 1 172 ? -9.586 -0.981 -40.539 1.00 51.66 172 ARG A O 1
ATOM 1418 N N . GLY A 1 173 ? -7.722 -1.436 -39.393 1.00 48.94 173 GLY A N 1
ATOM 1419 C CA . GLY A 1 173 ? -7.216 -2.419 -40.368 1.00 48.94 173 GLY A CA 1
ATOM 1420 C C . GLY A 1 173 ? -8.029 -3.718 -40.463 1.00 48.94 173 GLY A C 1
ATOM 1421 O O . GLY A 1 173 ? -7.984 -4.405 -41.481 1.00 48.94 173 GLY A O 1
ATOM 1422 N N . ARG A 1 174 ? -8.805 -4.060 -39.424 1.00 51.06 174 ARG A N 1
ATOM 1423 C CA . ARG A 1 174 ? -9.581 -5.314 -39.382 1.00 51.06 174 ARG A CA 1
ATOM 1424 C C . ARG A 1 174 ? -10.975 -5.195 -40.013 1.00 51.06 174 ARG A C 1
ATOM 1426 O O . ARG A 1 174 ? -11.536 -6.217 -40.395 1.00 51.06 174 ARG A O 1
ATOM 1433 N N . LYS A 1 175 ? -11.511 -3.974 -40.162 1.00 50.81 175 LYS A N 1
ATOM 1434 C CA . LYS A 1 175 ? -12.797 -3.728 -40.842 1.00 50.81 175 LYS A CA 1
ATOM 1435 C C . LYS A 1 175 ? -12.633 -3.735 -42.369 1.00 50.81 175 LYS A C 1
ATOM 1437 O O . LYS A 1 175 ? -13.330 -4.486 -43.040 1.00 50.81 175 LYS A O 1
ATOM 1442 N N . GLY A 1 176 ? -11.596 -3.068 -42.887 1.00 52.31 176 GLY A N 1
ATOM 1443 C CA . GLY A 1 176 ? -11.319 -3.026 -44.332 1.00 52.31 176 GLY A CA 1
ATOM 1444 C C . GLY A 1 176 ? -10.951 -4.378 -44.962 1.00 52.31 176 GLY A C 1
ATOM 1445 O O . GLY A 1 176 ? -11.264 -4.615 -46.123 1.00 52.31 176 GLY A O 1
ATOM 1446 N N . LYS A 1 177 ? -10.342 -5.310 -44.207 1.00 53.56 177 LYS A N 1
ATOM 1447 C CA . LYS A 1 177 ? -10.089 -6.680 -44.704 1.00 53.56 177 LYS A CA 1
ATOM 1448 C C . LYS A 1 177 ? -11.354 -7.545 -44.778 1.00 53.56 177 LYS A C 1
ATOM 1450 O O . LYS A 1 177 ? -11.433 -8.394 -45.654 1.00 53.56 177 LYS A O 1
ATOM 1455 N N . LYS A 1 178 ? -12.341 -7.335 -43.895 1.00 54.59 178 LYS A N 1
ATOM 1456 C CA . LYS A 1 178 ? -13.619 -8.071 -43.939 1.00 54.59 178 LYS A CA 1
ATOM 1457 C C . LYS A 1 178 ? -14.556 -7.548 -45.028 1.00 54.59 178 LYS A C 1
ATOM 1459 O O . LYS A 1 178 ? -15.265 -8.341 -45.629 1.00 54.59 178 LYS A O 1
ATOM 1464 N N . GLU A 1 179 ? -14.538 -6.245 -45.295 1.00 54.22 179 GLU A N 1
ATOM 1465 C CA . GLU A 1 179 ? -15.333 -5.644 -46.375 1.00 54.22 179 GLU A CA 1
ATOM 1466 C C . GLU A 1 179 ? -14.792 -6.031 -47.758 1.00 54.22 179 GLU A C 1
ATOM 1468 O O . GLU A 1 179 ? -15.576 -6.398 -48.624 1.00 54.22 179 GLU A O 1
ATOM 1473 N N . LYS A 1 180 ? -13.464 -6.093 -47.947 1.00 55.41 180 LYS A N 1
ATOM 1474 C CA . LYS A 1 180 ? -12.877 -6.596 -49.204 1.00 55.41 180 LYS A CA 1
ATOM 1475 C C . LYS A 1 180 ? -13.145 -8.084 -49.455 1.00 55.41 180 LYS A C 1
ATOM 1477 O O . LYS A 1 180 ? -13.378 -8.458 -50.593 1.00 55.41 180 LYS A O 1
ATOM 1482 N N . ALA A 1 181 ? -13.166 -8.911 -48.409 1.00 58.16 181 ALA A N 1
ATOM 1483 C CA . ALA A 1 181 ? -13.496 -10.333 -48.533 1.00 58.16 181 ALA A CA 1
ATOM 1484 C C . ALA A 1 181 ? -14.993 -10.595 -48.802 1.00 58.16 181 ALA A C 1
ATOM 1486 O O . ALA A 1 181 ? -15.332 -11.641 -49.334 1.00 58.16 181 ALA A O 1
ATOM 1487 N N . LYS A 1 182 ? -15.885 -9.657 -48.448 1.00 55.19 182 LYS A N 1
ATOM 1488 C CA . LYS A 1 182 ? -17.323 -9.724 -48.766 1.00 55.19 182 LYS A CA 1
ATOM 1489 C C . LYS A 1 182 ? -17.687 -9.141 -50.132 1.00 55.19 182 LYS A C 1
ATOM 1491 O O . LYS A 1 182 ? -18.770 -9.420 -50.611 1.00 55.19 182 LYS A O 1
ATOM 1496 N N . ALA A 1 183 ? -16.824 -8.320 -50.726 1.00 56.09 183 ALA A N 1
ATOM 1497 C CA . ALA A 1 183 ? -17.030 -7.756 -52.061 1.00 56.09 183 ALA A CA 1
ATOM 1498 C C . ALA A 1 183 ? -16.457 -8.642 -53.188 1.00 56.09 183 ALA A C 1
ATOM 1500 O O . ALA A 1 183 ? -16.528 -8.266 -54.353 1.00 56.09 183 ALA A O 1
ATOM 1501 N N . GLN A 1 184 ? -15.841 -9.777 -52.841 1.00 51.34 184 GLN A N 1
ATOM 1502 C CA . GLN A 1 184 ? -15.247 -10.750 -53.770 1.00 51.34 184 GLN A CA 1
ATOM 1503 C C . GLN A 1 184 ? -15.902 -12.143 -53.672 1.00 51.34 184 GLN A C 1
ATOM 1505 O O . GLN A 1 184 ? -15.367 -13.100 -54.226 1.00 51.34 184 GLN A O 1
ATOM 1510 N N . ALA A 1 185 ? -17.027 -12.252 -52.961 1.00 49.47 185 ALA A N 1
ATOM 1511 C CA . ALA A 1 185 ? -17.887 -13.432 -52.872 1.00 49.47 185 ALA A CA 1
ATOM 1512 C C . ALA A 1 185 ? -19.295 -13.031 -53.315 1.00 49.47 185 ALA A C 1
ATOM 1514 O O . ALA A 1 185 ? -19.960 -13.869 -53.955 1.00 49.47 185 ALA A O 1
#

Organism: NCBI:txid53326

Solvent-accessible surface area (backbone atoms only — not comparable to full-atom values): 10945 Å² total; per-residue (Å²): 146,86,89,86,71,82,79,70,64,61,65,56,55,54,52,52,52,54,49,55,51,51,53,51,51,49,52,52,51,49,53,52,53,50,52,49,55,64,65,64,71,80,74,91,68,84,62,76,71,64,63,92,55,56,69,65,60,52,48,54,52,50,51,56,72,65,51,80,91,52,55,76,66,57,41,49,51,53,52,48,54,53,20,54,79,67,78,32,40,71,55,48,51,56,49,51,53,51,51,51,51,50,50,53,51,52,48,54,55,50,51,56,42,60,71,45,36,64,62,53,48,52,55,50,48,53,52,72,68,41,83,89,56,53,74,68,58,38,49,56,51,50,50,50,48,34,73,77,35,49,68,52,42,51,53,51,54,51,53,50,63,67,67,47,77,79,74,78,66,68,71,63,62,62,54,58,56,53,53,56,61,61,74,74,108

Radius of gyration: 26.9 Å; Cα contacts (8 Å, |Δi|>4): 45; chains: 1; bounding box: 50×57×77 Å